Protein AF-A0A813NUU4-F1 (afdb_monomer_lite)

InterPro domains:
  IPR009652 Programmed cell death protein 10 [PTHR13250] (5-151)
  IPR053750 Programmed Cell Death 10 Homolog [G3DSA:1.20.120.1950] (1-149)

Organism: NCBI:txid392033

Secondary structure (DSSP, 8-state):
---------HHHHHHHHHTT----TTSPPTT---HHHHHHHHHHHHHHHHHHTHHHHTTSHHHHHHHHHHHHHHHHHHHHHHHHHGGG--SHHHHHHHHHHHHHHHHHHHHHHHHHHHHHHH--HHHHHHHHHHHHHHHHHHHHHHHHHH-TTSS-TTSHHHHHHHHHHHHHHHHTTTSSSSS----------------------------

Structure (mmCIF, N/CA/C/O backbone):
data_AF-A0A813NUU4-F1
#
_entry.id   AF-A0A813NUU4-F1
#
loop_
_atom_site.group_PDB
_atom_site.id
_atom_site.type_symbol
_atom_site.label_atom_id
_atom_site.label_alt_id
_atom_site.label_comp_id
_atom_site.label_asym_id
_atom_site.label_entity_id
_atom_site.label_seq_id
_atom_site.pdbx_PDB_ins_code
_atom_site.Cartn_x
_atom_site.Cartn_y
_atom_site.Cartn_z
_atom_site.occupancy
_atom_site.B_iso_or_equiv
_atom_site.auth_seq_id
_atom_site.auth_comp_id
_atom_site.auth_asym_id
_atom_site.auth_atom_id
_atom_site.pdbx_PDB_model_num
ATOM 1 N N . MET A 1 1 ? -30.656 -17.318 25.011 1.00 38.38 1 MET A N 1
ATOM 2 C CA . MET A 1 1 ? -29.701 -17.611 23.922 1.00 38.38 1 MET A CA 1
ATOM 3 C C . MET A 1 1 ? -29.205 -16.283 23.374 1.00 38.38 1 MET A C 1
ATOM 5 O O . MET A 1 1 ? -30.042 -15.539 22.878 1.00 38.38 1 MET A O 1
ATOM 9 N N . PRO A 1 2 ? -27.925 -15.915 23.539 1.00 41.88 2 PRO A N 1
ATOM 10 C CA . PRO A 1 2 ? -27.413 -14.674 22.976 1.00 41.88 2 PRO A CA 1
ATOM 11 C C . PRO A 1 2 ? -27.282 -14.834 21.459 1.00 41.88 2 PRO A C 1
ATOM 13 O O . PRO A 1 2 ? -26.688 -15.800 20.982 1.00 41.88 2 PRO A O 1
ATOM 16 N N . SE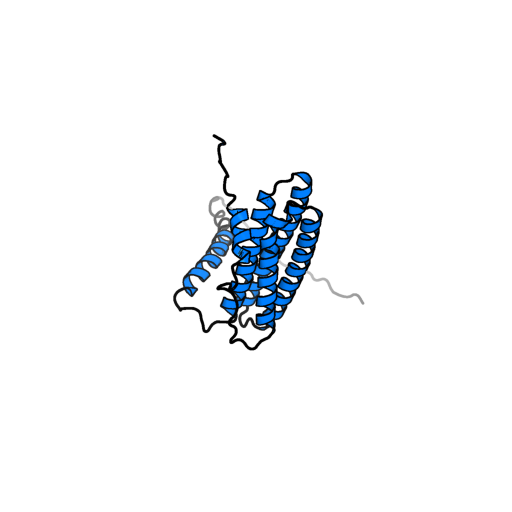R A 1 3 ? -27.864 -13.912 20.696 1.00 46.75 3 SER A N 1
ATOM 17 C CA . SER A 1 3 ? -27.741 -13.878 19.241 1.00 46.75 3 SER A CA 1
ATOM 18 C C . SER A 1 3 ? -26.313 -13.480 18.855 1.00 46.75 3 SER A C 1
ATOM 20 O O . SER A 1 3 ? -25.981 -12.294 18.830 1.00 46.75 3 SER A O 1
ATOM 22 N N . LEU A 1 4 ? -25.462 -14.457 18.536 1.00 47.19 4 LEU A N 1
ATOM 23 C CA . LEU A 1 4 ? -24.209 -14.207 17.823 1.00 47.19 4 LEU A CA 1
ATOM 24 C C . LEU A 1 4 ? -24.521 -13.898 16.354 1.00 47.19 4 LEU A C 1
ATOM 26 O O . LEU A 1 4 ? -24.273 -14.705 15.466 1.00 47.19 4 LEU A O 1
ATOM 30 N N . SER A 1 5 ? -25.037 -12.702 16.079 1.00 48.47 5 SER A N 1
ATOM 31 C CA . SER A 1 5 ? -24.753 -12.072 14.790 1.00 48.47 5 SER A CA 1
ATOM 32 C C . SER A 1 5 ? -23.419 -11.351 14.927 1.00 48.47 5 SER A C 1
ATOM 34 O O . SER A 1 5 ? -23.352 -10.125 14.927 1.00 48.47 5 SER A O 1
ATOM 36 N N . SER A 1 6 ? -22.340 -12.113 15.114 1.00 58.47 6 SER A N 1
ATOM 37 C CA . SER A 1 6 ? -20.987 -11.616 14.880 1.00 58.47 6 SER A CA 1
ATOM 38 C C . SER A 1 6 ? -20.850 -11.410 13.376 1.00 58.47 6 SER A C 1
ATOM 40 O O . SER A 1 6 ? -20.376 -12.287 12.656 1.00 58.47 6 SER A O 1
ATOM 42 N N . THR A 1 7 ? -21.373 -10.286 12.892 1.00 74.31 7 THR A N 1
ATOM 43 C CA . THR A 1 7 ? -21.248 -9.858 11.503 1.00 74.31 7 THR A CA 1
ATOM 44 C C . THR A 1 7 ? -19.762 -9.707 11.218 1.00 74.31 7 THR A C 1
ATOM 46 O O . THR A 1 7 ? -19.106 -8.808 11.738 1.00 74.31 7 THR A O 1
ATOM 49 N N . ILE A 1 8 ? -19.214 -10.646 10.455 1.00 80.00 8 ILE A N 1
ATOM 50 C CA . ILE A 1 8 ? -17.797 -10.674 10.118 1.00 80.00 8 ILE A CA 1
ATOM 51 C C . ILE A 1 8 ? -17.494 -9.471 9.222 1.00 80.00 8 ILE A C 1
ATOM 53 O O . ILE A 1 8 ? -18.035 -9.358 8.121 1.00 80.00 8 ILE A O 1
ATOM 57 N N . ASN A 1 9 ? -16.608 -8.583 9.671 1.00 88.25 9 ASN A N 1
ATOM 58 C CA . ASN A 1 9 ? -16.116 -7.507 8.825 1.00 88.25 9 ASN A CA 1
ATOM 59 C C . ASN A 1 9 ? -15.051 -8.054 7.861 1.00 88.25 9 ASN A C 1
ATOM 61 O O . ASN A 1 9 ? -13.917 -8.345 8.244 1.00 88.25 9 ASN A O 1
ATOM 65 N N . MET A 1 10 ? -15.412 -8.176 6.584 1.00 90.88 10 MET A N 1
ATOM 66 C CA . MET A 1 10 ? -14.517 -8.708 5.552 1.00 90.88 10 MET A CA 1
ATOM 67 C C . MET A 1 10 ? -13.288 -7.823 5.303 1.00 90.88 10 MET A C 1
ATOM 69 O O . MET A 1 10 ? -12.217 -8.345 4.990 1.00 90.88 10 MET A O 1
ATOM 73 N N . ASN A 1 11 ? -13.403 -6.501 5.469 1.00 94.00 11 ASN A N 1
ATOM 74 C CA . ASN A 1 11 ? -12.267 -5.589 5.310 1.00 94.00 11 ASN A CA 1
ATOM 75 C C . ASN A 1 11 ? -11.248 -5.776 6.435 1.00 94.00 11 ASN A C 1
ATOM 77 O O . ASN A 1 11 ? -10.045 -5.802 6.176 1.00 94.00 11 ASN A O 1
ATOM 81 N N . GLU A 1 12 ? -11.732 -5.952 7.663 1.00 93.50 12 GLU A N 1
ATOM 82 C CA . GLU A 1 12 ? -10.901 -6.263 8.824 1.00 93.50 12 GLU A CA 1
ATOM 83 C C . GLU A 1 12 ? -10.178 -7.605 8.646 1.00 93.50 12 GLU A C 1
ATOM 85 O O . GLU A 1 12 ? -8.964 -7.686 8.831 1.00 93.50 12 GLU A O 1
ATOM 90 N N . LEU A 1 13 ? -10.904 -8.652 8.232 1.00 92.56 13 LEU A N 1
ATOM 91 C CA . LEU A 1 13 ? -10.306 -9.962 7.972 1.00 92.56 13 LEU A CA 1
ATOM 92 C C . LEU A 1 13 ? -9.253 -9.909 6.867 1.00 92.56 13 LEU A C 1
ATOM 94 O O . LEU A 1 13 ? -8.201 -10.523 7.014 1.00 92.56 13 LEU A O 1
ATOM 98 N N . THR A 1 14 ? -9.510 -9.169 5.788 1.00 92.88 14 THR A N 1
ATOM 99 C CA . THR A 1 14 ? -8.549 -9.009 4.687 1.00 92.88 14 THR A CA 1
ATOM 100 C C . THR A 1 14 ? -7.232 -8.421 5.199 1.00 92.88 14 THR A C 1
ATOM 102 O O . THR A 1 14 ? -6.170 -8.980 4.930 1.00 92.88 14 THR A O 1
ATOM 105 N N . LEU A 1 15 ? -7.294 -7.372 6.030 1.00 92.38 15 LEU A N 1
ATOM 106 C CA . LEU A 1 15 ? -6.106 -6.803 6.675 1.00 92.38 15 LEU A CA 1
ATOM 107 C C . LEU A 1 15 ? -5.400 -7.819 7.573 1.00 92.38 15 LEU A C 1
ATOM 109 O O . LEU A 1 15 ? -4.184 -7.966 7.483 1.00 92.38 15 LEU A O 1
ATOM 113 N N . LYS A 1 16 ? -6.144 -8.542 8.418 1.00 91.94 16 LYS A N 1
ATOM 114 C CA . LYS A 1 16 ? -5.570 -9.545 9.330 1.00 91.94 16 LYS A CA 1
ATOM 115 C C . LYS A 1 16 ? -4.874 -10.678 8.580 1.00 91.94 16 LYS A C 1
ATOM 117 O O . LYS A 1 16 ? -3.821 -11.142 9.013 1.00 91.94 16 LYS A O 1
ATOM 122 N N . LEU A 1 17 ? -5.448 -11.125 7.464 1.00 91.25 17 LEU A N 1
ATOM 123 C CA . LEU A 1 17 ? -4.889 -12.203 6.652 1.00 91.25 17 LEU A CA 1
ATOM 124 C C . LEU A 1 17 ? -3.590 -11.791 5.953 1.00 91.25 17 LEU A C 1
ATOM 126 O O . LEU A 1 17 ? -2.693 -12.624 5.818 1.00 91.25 17 LEU A O 1
ATOM 130 N N . GLU A 1 18 ? -3.433 -10.512 5.599 1.00 90.06 18 GLU A N 1
ATOM 131 C CA . GLU A 1 18 ? -2.207 -9.999 4.972 1.00 90.06 18 GLU A CA 1
ATOM 132 C C . GLU A 1 18 ? -0.957 -10.251 5.833 1.00 90.06 18 GLU A C 1
ATOM 134 O O . GLU A 1 18 ? 0.130 -10.475 5.303 1.00 90.06 18 GLU A O 1
ATOM 139 N N . LYS A 1 19 ? -1.099 -10.313 7.166 1.00 83.25 19 LYS A N 1
ATOM 140 C CA . LYS A 1 19 ? -0.003 -10.645 8.097 1.00 83.25 19 LYS A CA 1
ATOM 141 C C . LYS A 1 19 ? 0.674 -11.985 7.784 1.00 83.25 19 LYS A C 1
ATOM 143 O O . LYS A 1 19 ? 1.860 -12.142 8.081 1.00 83.25 19 LYS A O 1
ATOM 148 N N . TYR A 1 20 ? -0.075 -12.935 7.224 1.00 83.31 20 TYR A N 1
ATOM 149 C CA . TYR A 1 20 ? 0.386 -14.284 6.879 1.00 83.31 20 TYR A CA 1
ATOM 150 C C . TYR A 1 20 ? 0.848 -14.398 5.421 1.00 83.31 20 TYR A C 1
ATOM 152 O O . TYR A 1 20 ? 1.363 -15.439 5.012 1.00 83.31 20 TYR A O 1
ATOM 160 N N . CYS A 1 21 ? 0.690 -13.338 4.626 1.00 79.00 21 CYS A N 1
ATOM 161 C CA . CYS A 1 21 ? 1.154 -13.299 3.249 1.00 79.00 21 CYS A CA 1
ATOM 162 C C . CYS A 1 21 ? 2.663 -13.018 3.220 1.00 79.00 21 CYS A C 1
ATOM 164 O O . CYS A 1 21 ? 3.126 -11.879 3.143 1.00 79.00 21 CYS A O 1
ATOM 166 N N . ASP A 1 22 ? 3.465 -14.079 3.312 1.00 69.12 22 ASP A N 1
ATOM 167 C CA . ASP A 1 22 ? 4.923 -13.944 3.340 1.00 69.12 22 ASP A CA 1
ATOM 168 C C . ASP A 1 22 ? 5.556 -13.675 1.972 1.00 69.12 22 ASP A C 1
ATOM 170 O O . ASP A 1 22 ? 6.703 -13.208 1.915 1.00 69.12 22 ASP A O 1
ATOM 174 N N . LYS A 1 23 ? 4.814 -13.950 0.892 1.00 69.25 23 LYS A N 1
ATOM 175 C CA . LYS A 1 23 ? 5.233 -13.799 -0.503 1.00 69.25 23 LYS A CA 1
ATOM 176 C C . LYS A 1 23 ? 4.086 -13.203 -1.323 1.00 69.25 23 LYS A C 1
ATOM 178 O O . LYS A 1 23 ? 3.053 -13.844 -1.475 1.00 69.25 23 LYS A O 1
ATOM 183 N N . SER A 1 24 ? 4.286 -12.011 -1.888 1.00 75.62 24 SER A N 1
ATOM 184 C CA . SER A 1 24 ? 3.411 -11.496 -2.949 1.00 75.62 24 SER A CA 1
ATOM 185 C C . SER A 1 24 ? 3.821 -12.135 -4.276 1.00 75.62 24 SER A C 1
ATOM 187 O O . SER A 1 24 ? 5.014 -12.218 -4.576 1.00 75.62 24 SER A O 1
ATOM 189 N N . SER A 1 25 ? 2.853 -12.553 -5.096 1.00 76.19 25 SER A N 1
ATOM 190 C CA . SER A 1 25 ? 3.107 -13.020 -6.471 1.00 76.19 25 SER A CA 1
ATOM 191 C C . SER A 1 25 ? 3.797 -11.950 -7.329 1.00 76.19 25 SER A C 1
ATOM 193 O O . SER A 1 25 ? 4.466 -12.264 -8.319 1.00 76.19 25 SER A O 1
ATOM 195 N N . TYR A 1 26 ? 3.689 -10.688 -6.912 1.00 83.19 26 TYR A N 1
ATOM 196 C CA . TYR A 1 26 ? 4.289 -9.531 -7.561 1.00 83.19 26 TYR A CA 1
ATOM 197 C C . TYR A 1 26 ? 5.686 -9.186 -7.046 1.00 83.19 26 TYR A C 1
ATOM 199 O O . TYR A 1 26 ? 6.301 -8.269 -7.583 1.00 83.19 26 TYR A O 1
ATOM 207 N N . PHE A 1 27 ? 6.213 -9.899 -6.042 1.00 86.00 27 PHE A N 1
ATOM 208 C CA . PHE A 1 27 ? 7.613 -9.722 -5.676 1.00 86.00 27 PHE A CA 1
ATOM 209 C C . PHE A 1 27 ? 8.512 -10.083 -6.852 1.00 86.00 27 PHE A C 1
ATOM 211 O O . PHE A 1 27 ? 8.296 -11.072 -7.565 1.00 86.00 27 PHE A O 1
ATOM 218 N N . ILE A 1 28 ? 9.510 -9.228 -7.027 1.00 84.12 28 ILE A N 1
ATOM 219 C CA . ILE A 1 28 ? 10.529 -9.366 -8.056 1.00 84.12 28 ILE A CA 1
ATOM 220 C C . ILE A 1 28 ? 11.438 -10.524 -7.652 1.00 84.12 28 ILE A C 1
ATOM 222 O O . ILE A 1 28 ? 11.758 -10.682 -6.467 1.00 84.12 28 ILE A O 1
ATOM 226 N N . SER A 1 29 ? 11.776 -11.361 -8.624 1.00 83.25 29 SER A N 1
ATOM 227 C CA . SER A 1 29 ? 12.571 -12.568 -8.478 1.00 83.25 29 SER A CA 1
ATOM 228 C C . SER A 1 29 ? 13.855 -12.309 -7.702 1.00 83.25 29 SER A C 1
ATOM 230 O O . SER A 1 29 ? 14.604 -11.366 -7.959 1.00 83.25 29 SER A O 1
ATOM 232 N N . SER A 1 30 ? 14.155 -13.220 -6.779 1.00 75.38 30 SER A N 1
ATOM 233 C CA . SER A 1 30 ? 15.415 -13.225 -6.034 1.00 75.38 30 SER A CA 1
ATOM 234 C C . SER A 1 30 ? 16.636 -13.523 -6.912 1.00 75.38 30 SER A C 1
ATOM 236 O O . SER A 1 30 ? 17.752 -13.409 -6.425 1.00 75.38 30 SER A O 1
ATOM 238 N N . SER A 1 31 ? 16.440 -13.911 -8.179 1.00 75.81 31 SER A N 1
ATOM 239 C CA . SER A 1 31 ? 17.524 -14.104 -9.150 1.00 75.81 31 SER A CA 1
ATOM 240 C C . SER A 1 31 ? 18.067 -12.797 -9.735 1.00 75.81 31 SER A C 1
ATOM 242 O O . SER A 1 31 ? 19.125 -12.812 -10.360 1.00 75.81 31 SER A O 1
ATOM 244 N N . ARG A 1 32 ? 17.354 -11.675 -9.568 1.00 79.69 32 ARG A N 1
ATOM 245 C CA . ARG A 1 32 ? 17.848 -10.337 -9.925 1.00 79.69 32 ARG A CA 1
ATOM 246 C C . ARG A 1 32 ? 18.986 -9.972 -8.971 1.00 79.69 32 ARG A C 1
ATOM 248 O O . ARG A 1 32 ? 18.865 -10.218 -7.778 1.00 79.69 32 ARG A O 1
ATOM 255 N N . SER A 1 33 ? 20.080 -9.418 -9.487 1.00 81.75 33 SER A N 1
ATOM 256 C CA . SER A 1 33 ? 21.246 -9.043 -8.673 1.00 81.75 33 SER A CA 1
ATOM 257 C C . SER A 1 33 ? 21.172 -7.609 -8.150 1.00 81.75 33 SER A C 1
ATOM 259 O O . SER A 1 33 ? 21.946 -7.239 -7.268 1.00 81.75 33 SER A O 1
ATOM 261 N N . GLU A 1 34 ? 20.270 -6.787 -8.690 1.00 89.38 34 GLU A N 1
ATOM 262 C CA . GLU A 1 34 ? 20.177 -5.377 -8.332 1.00 89.38 34 GLU A CA 1
ATOM 263 C C . GLU A 1 34 ? 19.497 -5.193 -6.968 1.00 89.38 34 GLU A C 1
ATOM 265 O O . GLU A 1 34 ? 18.356 -5.614 -6.734 1.00 89.38 34 GLU A O 1
ATOM 270 N N . GLN A 1 35 ? 20.210 -4.527 -6.059 1.00 91.88 35 GLN A N 1
ATOM 271 C CA . GLN A 1 35 ? 19.810 -4.344 -4.666 1.00 91.88 35 GLN A CA 1
ATOM 272 C C . GLN A 1 35 ? 18.489 -3.571 -4.537 1.00 91.88 35 GLN A C 1
ATOM 274 O O . GLN A 1 35 ? 17.691 -3.849 -3.641 1.00 91.88 35 GLN A O 1
ATOM 279 N N . GLU A 1 36 ? 18.215 -2.651 -5.456 1.00 94.00 36 GLU A N 1
ATOM 280 C CA . GLU A 1 36 ? 17.032 -1.795 -5.489 1.00 94.00 36 GLU A CA 1
ATOM 281 C C . GLU A 1 36 ? 15.731 -2.607 -5.524 1.00 94.00 36 GLU A C 1
ATOM 283 O O . GLU A 1 36 ? 14.750 -2.233 -4.877 1.00 94.00 36 GLU A O 1
ATOM 288 N N . PHE A 1 37 ? 15.712 -3.750 -6.218 1.00 93.44 37 PHE A N 1
ATOM 289 C CA . PHE A 1 37 ? 14.529 -4.614 -6.261 1.00 93.44 37 PHE A CA 1
ATOM 290 C C . PHE A 1 37 ? 14.339 -5.417 -4.978 1.00 93.44 37 PHE A C 1
ATOM 292 O O . PHE A 1 37 ? 13.209 -5.591 -4.515 1.00 93.44 37 PHE A O 1
ATOM 299 N N . HIS A 1 38 ? 15.428 -5.880 -4.365 1.00 92.56 38 HIS A N 1
ATOM 300 C CA . HIS A 1 38 ? 15.355 -6.531 -3.060 1.00 92.56 38 HIS A CA 1
ATOM 301 C C . HIS A 1 38 ? 14.878 -5.553 -1.987 1.00 92.56 38 HIS A C 1
ATOM 303 O O . HIS A 1 38 ? 13.993 -5.882 -1.193 1.00 92.56 38 HIS A O 1
ATOM 309 N N . GLU A 1 39 ? 15.402 -4.328 -1.998 1.00 95.06 39 GLU A N 1
ATOM 310 C CA . GLU A 1 39 ? 14.953 -3.269 -1.103 1.00 95.06 39 GLU A CA 1
ATOM 311 C C . GLU A 1 39 ? 13.477 -2.949 -1.312 1.00 95.06 39 GLU A C 1
ATOM 313 O O . GLU A 1 39 ? 12.732 -2.899 -0.333 1.00 95.06 39 GLU A O 1
ATOM 318 N N . LEU A 1 40 ? 13.024 -2.807 -2.560 1.00 95.81 40 LEU A N 1
ATOM 319 C CA . LEU A 1 40 ? 11.612 -2.600 -2.879 1.00 95.81 40 LEU A CA 1
ATOM 320 C C . LEU A 1 40 ? 10.722 -3.705 -2.294 1.00 95.81 40 LEU A C 1
ATOM 322 O O . LEU A 1 40 ? 9.704 -3.393 -1.666 1.00 95.81 40 LEU A O 1
ATOM 326 N N . ASN A 1 41 ? 11.099 -4.977 -2.459 1.00 94.44 41 ASN A N 1
ATOM 327 C CA . ASN A 1 41 ? 10.360 -6.107 -1.890 1.00 94.44 41 ASN A CA 1
ATOM 328 C C . ASN A 1 41 ? 10.293 -6.004 -0.356 1.00 94.44 41 ASN A C 1
ATOM 330 O O . ASN A 1 41 ? 9.217 -6.151 0.228 1.00 94.44 41 ASN A O 1
ATOM 334 N N . ILE A 1 42 ? 11.414 -5.687 0.304 1.00 94.69 42 ILE A N 1
ATOM 335 C CA . ILE A 1 42 ? 11.482 -5.514 1.765 1.00 94.69 42 ILE A CA 1
ATOM 336 C C . ILE A 1 42 ? 10.592 -4.352 2.220 1.00 94.69 42 ILE A C 1
ATOM 338 O O . ILE A 1 42 ? 9.818 -4.507 3.169 1.00 94.69 42 ILE A O 1
ATOM 342 N N . ARG A 1 43 ? 10.671 -3.187 1.562 1.00 97.06 43 ARG A N 1
ATOM 343 C CA . ARG A 1 43 ? 9.867 -2.006 1.923 1.00 97.06 43 ARG A CA 1
ATOM 344 C C . ARG A 1 43 ? 8.378 -2.273 1.743 1.00 97.06 43 ARG A C 1
ATOM 346 O O . ARG A 1 43 ? 7.609 -1.998 2.663 1.00 97.06 43 ARG A O 1
ATOM 353 N N . SER A 1 44 ? 8.002 -2.880 0.622 1.00 96.00 44 SER A N 1
ATOM 354 C CA . SER A 1 44 ? 6.611 -3.214 0.310 1.00 96.00 44 SER A CA 1
ATOM 355 C C . SER A 1 44 ? 6.048 -4.246 1.288 1.00 96.00 44 SER A C 1
ATOM 357 O O . SER A 1 44 ? 4.966 -4.041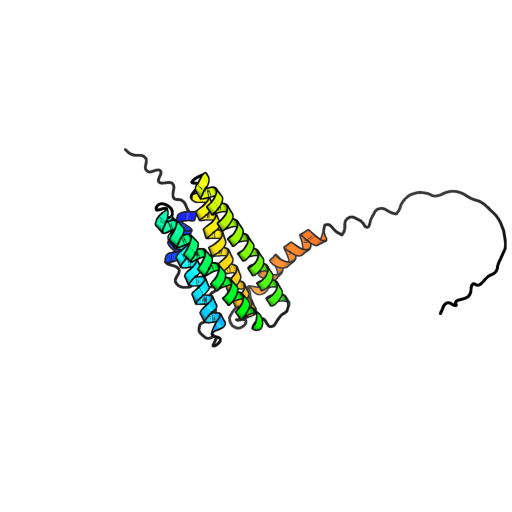 1.837 1.00 96.00 44 SER A O 1
ATOM 359 N N . LYS A 1 45 ? 6.805 -5.312 1.598 1.00 95.31 45 LYS A N 1
ATOM 360 C CA . LYS A 1 45 ? 6.423 -6.306 2.618 1.00 95.31 45 LYS A CA 1
ATOM 361 C C . LYS A 1 45 ? 6.242 -5.660 3.989 1.00 95.31 45 LYS A C 1
ATOM 363 O O . LYS A 1 45 ? 5.267 -5.939 4.682 1.00 95.31 45 LYS A O 1
ATOM 368 N N . ASN A 1 46 ? 7.164 -4.783 4.382 1.00 96.31 46 ASN A N 1
ATOM 369 C CA . ASN A 1 46 ? 7.086 -4.093 5.664 1.00 96.31 46 ASN A CA 1
ATOM 370 C C . ASN A 1 46 ? 5.853 -3.182 5.752 1.00 96.31 46 ASN A C 1
ATOM 372 O O . ASN A 1 46 ? 5.148 -3.220 6.756 1.00 96.31 46 ASN A O 1
ATOM 376 N N . LEU A 1 47 ? 5.55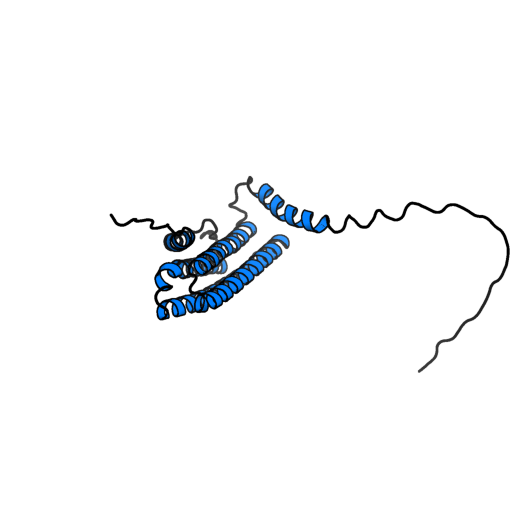5 -2.407 4.704 1.00 97.69 47 LEU A N 1
ATOM 377 C CA . LEU A 1 47 ? 4.348 -1.578 4.653 1.00 97.69 47 LEU A CA 1
ATOM 378 C C . LEU A 1 47 ? 3.080 -2.425 4.816 1.00 97.69 47 LEU A C 1
ATOM 380 O O . LEU A 1 47 ? 2.251 -2.122 5.673 1.00 97.69 47 LEU A O 1
ATOM 384 N N . LYS A 1 48 ? 2.962 -3.511 4.044 1.00 96.06 48 LYS A N 1
ATOM 385 C CA . LYS A 1 48 ? 1.827 -4.442 4.114 1.00 96.06 48 LYS A CA 1
ATOM 386 C C . LYS A 1 48 ? 1.657 -5.034 5.516 1.00 96.06 48 LYS A C 1
ATOM 388 O O . LYS A 1 48 ? 0.558 -5.035 6.067 1.00 96.06 48 LYS A O 1
ATOM 393 N N . ARG A 1 49 ? 2.764 -5.433 6.150 1.00 95.69 49 ARG A N 1
ATOM 394 C CA . ARG A 1 49 ? 2.770 -5.959 7.522 1.00 95.69 49 ARG A CA 1
ATOM 395 C C . ARG A 1 49 ? 2.322 -4.925 8.553 1.00 95.69 49 ARG A C 1
ATOM 397 O O . ARG A 1 49 ? 1.560 -5.274 9.448 1.00 95.69 49 ARG A O 1
ATOM 404 N N . ILE A 1 50 ? 2.752 -3.670 8.449 1.00 97.62 50 ILE A N 1
ATOM 405 C CA . ILE A 1 50 ? 2.306 -2.632 9.391 1.00 97.62 50 ILE A CA 1
ATOM 406 C C . ILE A 1 50 ? 0.811 -2.338 9.186 1.00 97.62 50 ILE A C 1
ATOM 408 O O . ILE A 1 50 ? 0.073 -2.269 10.163 1.00 97.62 50 ILE A O 1
ATOM 412 N N . LEU A 1 51 ? 0.336 -2.250 7.936 1.00 97.44 51 LEU A N 1
ATOM 413 C CA . LEU A 1 51 ? -1.094 -2.075 7.636 1.00 97.44 51 LEU A CA 1
ATOM 414 C C . LEU A 1 51 ? -1.950 -3.217 8.212 1.00 97.44 51 LEU A C 1
ATOM 416 O O . LEU A 1 51 ? -3.027 -2.957 8.746 1.00 97.44 51 LEU A O 1
ATOM 420 N N . SER A 1 52 ? -1.450 -4.459 8.188 1.00 96.62 52 SER A N 1
ATOM 421 C CA . SER A 1 52 ? -2.150 -5.628 8.750 1.00 96.62 52 SER A CA 1
ATOM 422 C C . SER A 1 52 ? -2.389 -5.564 10.264 1.00 96.62 52 SER A C 1
ATOM 424 O O . SER A 1 52 ? -3.254 -6.273 10.769 1.00 96.62 52 SER A O 1
ATOM 426 N N . ARG A 1 53 ? -1.653 -4.709 10.991 1.00 96.94 53 ARG A N 1
ATOM 427 C CA . ARG A 1 53 ? -1.802 -4.521 12.445 1.00 96.94 53 ARG A CA 1
ATOM 428 C C . ARG A 1 53 ? -2.944 -3.580 12.821 1.00 96.94 53 ARG A C 1
ATOM 430 O O . ARG A 1 53 ? -3.365 -3.573 13.970 1.00 96.94 53 ARG A O 1
ATOM 437 N N . ILE A 1 54 ? -3.463 -2.794 11.870 1.00 97.56 54 ILE A N 1
ATOM 438 C CA . ILE A 1 54 ? -4.507 -1.793 12.137 1.00 97.56 54 ILE A CA 1
ATOM 439 C C . ILE A 1 54 ? -5.700 -2.386 12.905 1.00 97.56 54 ILE A C 1
ATOM 441 O O . ILE A 1 54 ? -6.101 -1.771 13.888 1.00 97.56 54 ILE A O 1
ATOM 445 N N . PRO A 1 55 ? -6.272 -3.545 12.528 1.00 96.62 55 PRO A N 1
ATOM 446 C CA . PRO A 1 55 ? -7.389 -4.133 13.266 1.00 96.62 55 PRO A CA 1
ATOM 447 C C . PRO A 1 55 ? -7.123 -4.401 14.749 1.00 96.62 55 PRO A C 1
ATOM 449 O O . PRO A 1 55 ? -8.043 -4.264 15.554 1.00 96.62 55 PRO A O 1
ATOM 452 N N . ASP A 1 56 ? -5.889 -4.768 15.093 1.00 95.69 56 ASP A N 1
ATOM 453 C CA . ASP A 1 56 ? -5.496 -5.093 16.462 1.00 95.69 56 ASP A CA 1
ATOM 454 C C . ASP A 1 56 ? -5.243 -3.796 17.256 1.00 95.69 56 ASP A C 1
ATOM 456 O O . ASP A 1 56 ? -5.799 -3.607 18.339 1.00 95.69 56 ASP A O 1
ATOM 460 N N . ASP A 1 57 ? -4.517 -2.849 16.657 1.00 97.12 57 ASP A N 1
ATOM 461 C CA . ASP A 1 57 ? -4.039 -1.641 17.340 1.00 97.12 57 ASP A CA 1
ATOM 462 C C . ASP A 1 57 ? -5.106 -0.523 17.426 1.00 97.12 57 ASP A C 1
ATOM 464 O O . ASP A 1 57 ? -5.031 0.340 18.296 1.00 97.12 57 ASP A O 1
ATOM 468 N N . ILE A 1 58 ? -6.121 -0.499 16.545 1.00 96.56 58 ILE A N 1
ATOM 469 C CA . ILE A 1 58 ? -7.085 0.623 16.402 1.00 96.56 58 ILE A CA 1
ATOM 470 C C . ILE A 1 58 ? -7.938 0.909 17.652 1.00 96.56 58 ILE A C 1
ATOM 472 O O . ILE A 1 58 ? -8.494 2.006 17.781 1.00 96.56 58 ILE A O 1
ATOM 476 N N . ASN A 1 59 ? -8.059 -0.063 18.562 1.00 93.81 59 ASN A N 1
ATOM 477 C CA . ASN A 1 59 ? -8.774 0.091 19.832 1.00 93.81 59 ASN A CA 1
ATOM 478 C C . ASN A 1 59 ? -7.965 0.901 20.853 1.00 93.81 59 ASN A C 1
ATOM 480 O O . ASN A 1 59 ? -8.537 1.692 21.603 1.00 93.81 59 ASN A O 1
ATOM 484 N N . GLU A 1 60 ? -6.643 0.744 20.842 1.00 96.06 60 GLU A N 1
ATOM 485 C CA . GLU A 1 60 ? -5.737 1.355 21.803 1.00 96.06 60 GLU A CA 1
ATOM 486 C C . GLU A 1 60 ? -5.105 2.605 21.201 1.00 96.06 60 GLU A C 1
ATOM 488 O O . GLU A 1 60 ? -4.168 2.555 20.407 1.00 96.06 60 GLU A O 1
ATOM 493 N N . LYS A 1 61 ? -5.605 3.784 21.594 1.00 94.44 61 LYS A N 1
ATOM 494 C CA . LYS A 1 61 ? -5.221 5.070 20.980 1.00 94.44 61 LYS A CA 1
ATOM 495 C C . LYS A 1 61 ? -3.705 5.288 20.908 1.00 94.44 61 LYS A C 1
ATOM 497 O O . LYS A 1 61 ? -3.222 5.859 19.932 1.00 94.44 61 LYS A O 1
ATOM 502 N N . ARG A 1 62 ? -2.962 4.883 21.944 1.00 96.69 62 ARG A N 1
ATOM 503 C CA . ARG A 1 62 ? -1.500 5.037 21.995 1.00 96.69 62 ARG A CA 1
ATOM 504 C C . ARG A 1 62 ? -0.818 4.162 20.944 1.00 96.69 62 ARG A C 1
ATOM 506 O O . ARG A 1 62 ? -0.031 4.686 20.163 1.00 96.69 62 ARG A O 1
ATOM 513 N N . GLU A 1 63 ? -1.174 2.883 20.903 1.00 97.69 63 GLU A N 1
ATOM 514 C CA . GLU A 1 63 ? -0.630 1.903 19.957 1.00 97.69 63 GLU A CA 1
ATOM 515 C C . GLU A 1 63 ? -1.013 2.274 18.524 1.00 97.69 63 GLU A C 1
ATOM 517 O O . GLU A 1 63 ? -0.164 2.320 17.636 1.00 97.69 63 GLU A O 1
ATOM 522 N N . PHE A 1 64 ? -2.263 2.690 18.304 1.00 98.00 64 PHE A N 1
ATOM 523 C CA . PHE A 1 64 ? -2.713 3.116 16.985 1.00 98.00 64 PHE A CA 1
ATOM 524 C C . PHE A 1 64 ? -1.938 4.329 16.455 1.00 98.00 64 PHE A C 1
ATOM 526 O O . PHE A 1 64 ? -1.579 4.375 15.278 1.00 98.00 64 PHE A O 1
ATOM 533 N N . LEU A 1 65 ? -1.637 5.315 17.307 1.00 98.00 65 LEU A N 1
ATOM 534 C CA . LEU A 1 65 ? -0.819 6.468 16.918 1.00 98.00 65 LEU A CA 1
ATOM 535 C C . LEU A 1 65 ? 0.625 6.076 16.579 1.00 98.00 65 LEU A C 1
ATOM 537 O O . LEU A 1 65 ? 1.226 6.701 15.701 1.00 98.00 65 LEU A O 1
ATOM 541 N N . GLU A 1 66 ? 1.189 5.072 17.249 1.00 98.31 66 GLU A N 1
ATOM 542 C CA . GLU A 1 66 ? 2.500 4.506 16.908 1.00 98.31 66 GLU A CA 1
ATOM 543 C C . GLU A 1 66 ? 2.444 3.823 15.536 1.00 98.31 66 GLU A C 1
ATOM 545 O O . GLU A 1 66 ? 3.224 4.174 14.647 1.00 98.31 66 GLU A O 1
ATOM 550 N N . THR A 1 67 ? 1.433 2.989 15.300 1.00 98.31 67 THR A N 1
ATOM 551 C CA . THR A 1 67 ? 1.205 2.313 14.015 1.00 98.31 67 THR A CA 1
ATOM 552 C C . THR A 1 67 ? 1.007 3.302 12.866 1.00 98.31 67 THR A C 1
ATOM 554 O O . THR A 1 67 ? 1.596 3.131 11.800 1.00 98.31 67 THR A O 1
ATOM 557 N N . ILE A 1 68 ? 0.286 4.410 13.068 1.00 98.44 68 ILE A N 1
ATOM 558 C CA . ILE A 1 68 ? 0.148 5.475 12.055 1.00 98.44 68 ILE A CA 1
ATOM 559 C C . ILE A 1 68 ? 1.511 6.087 11.688 1.00 98.44 68 ILE A C 1
ATOM 561 O O . ILE A 1 68 ? 1.783 6.328 10.507 1.00 98.44 68 ILE A O 1
ATOM 565 N N . LYS A 1 69 ? 2.387 6.332 12.671 1.00 98.38 69 LYS A N 1
ATOM 566 C CA . LYS A 1 69 ? 3.741 6.863 12.418 1.00 98.38 69 LYS A CA 1
ATOM 567 C C . LYS A 1 69 ? 4.599 5.857 11.654 1.00 98.38 69 LYS A C 1
ATOM 569 O O . LYS A 1 69 ? 5.308 6.245 10.721 1.00 98.38 69 LYS A O 1
ATOM 574 N N . GLU A 1 70 ? 4.518 4.580 12.018 1.00 98.56 70 GLU A N 1
ATOM 575 C CA . GLU A 1 70 ? 5.197 3.495 11.307 1.00 98.56 70 GLU A CA 1
ATOM 576 C C . GLU A 1 70 ? 4.733 3.409 9.845 1.00 98.56 70 GLU A C 1
ATOM 578 O O . GLU A 1 70 ? 5.573 3.364 8.942 1.00 98.56 70 GLU A O 1
ATOM 583 N N . ILE A 1 71 ? 3.418 3.484 9.592 1.00 98.62 71 ILE A N 1
ATOM 584 C CA . ILE A 1 71 ? 2.837 3.497 8.238 1.00 98.62 71 ILE A CA 1
ATOM 585 C C . ILE A 1 71 ? 3.373 4.683 7.439 1.00 98.62 71 ILE A C 1
ATOM 587 O O . ILE A 1 71 ? 3.847 4.499 6.319 1.00 98.62 71 ILE A O 1
ATOM 591 N N . ALA A 1 72 ? 3.359 5.894 8.003 1.00 98.38 72 ALA A N 1
ATOM 592 C CA . ALA A 1 72 ? 3.865 7.083 7.317 1.00 98.38 72 ALA A CA 1
ATOM 593 C C . ALA A 1 72 ? 5.344 6.928 6.914 1.00 98.38 72 ALA A C 1
ATOM 595 O O . ALA A 1 72 ? 5.726 7.249 5.784 1.00 98.38 72 ALA A O 1
ATOM 596 N N . SER A 1 73 ? 6.171 6.378 7.811 1.00 98.56 73 SER A N 1
ATOM 597 C CA . SER A 1 73 ? 7.576 6.066 7.524 1.00 98.56 73 SER A CA 1
ATOM 598 C C . SER A 1 73 ? 7.718 5.015 6.418 1.00 98.56 73 SER A C 1
ATOM 600 O O . SER A 1 73 ? 8.525 5.183 5.501 1.00 98.56 73 SER A O 1
ATOM 602 N N . ALA A 1 74 ? 6.926 3.942 6.472 1.00 98.44 74 ALA A N 1
ATOM 603 C CA . ALA A 1 74 ? 6.965 2.854 5.500 1.00 98.44 74 ALA A CA 1
ATOM 604 C C . ALA A 1 74 ? 6.486 3.285 4.103 1.00 98.44 74 ALA A C 1
ATOM 606 O O . ALA A 1 74 ? 7.105 2.900 3.112 1.00 98.44 74 ALA A O 1
ATOM 607 N N . ILE A 1 75 ? 5.456 4.134 4.013 1.00 98.62 75 ILE A N 1
ATOM 608 C CA . ILE A 1 75 ? 4.978 4.742 2.760 1.00 98.62 75 ILE A CA 1
ATOM 609 C C . ILE A 1 75 ? 6.097 5.548 2.105 1.00 98.62 75 ILE A C 1
ATOM 611 O O . ILE A 1 75 ? 6.379 5.348 0.925 1.00 98.62 75 ILE A O 1
ATOM 615 N N . LYS A 1 76 ? 6.766 6.421 2.872 1.00 98.38 76 LYS A N 1
ATOM 616 C CA . LYS A 1 76 ? 7.883 7.225 2.358 1.00 98.38 76 LYS A CA 1
ATOM 617 C C . LYS A 1 76 ? 9.000 6.330 1.816 1.00 98.38 76 LYS A C 1
ATOM 619 O O . LYS A 1 76 ? 9.370 6.459 0.657 1.00 98.38 76 LYS A O 1
ATOM 624 N N . LYS A 1 77 ? 9.457 5.362 2.616 1.00 98.44 77 LYS A N 1
ATOM 625 C CA . LYS A 1 77 ? 10.518 4.423 2.213 1.00 98.44 77 LYS A CA 1
ATOM 626 C C . LYS A 1 77 ? 10.141 3.601 0.977 1.00 98.44 77 LYS A C 1
ATOM 628 O O . LYS A 1 77 ? 10.998 3.342 0.145 1.00 98.44 77 LYS A O 1
ATOM 633 N N . THR A 1 78 ? 8.876 3.201 0.848 1.00 98.25 78 THR A N 1
ATOM 634 C CA . THR A 1 78 ? 8.388 2.465 -0.331 1.00 98.25 78 THR A CA 1
ATOM 635 C C . THR A 1 78 ? 8.427 3.345 -1.580 1.00 98.25 78 THR A C 1
ATOM 637 O O . THR A 1 78 ? 8.918 2.903 -2.612 1.00 98.25 78 THR A O 1
ATOM 640 N N . LEU A 1 79 ? 7.984 4.604 -1.490 1.00 98.25 79 LEU A N 1
ATOM 641 C CA . LEU A 1 79 ? 8.045 5.564 -2.601 1.00 98.25 79 LEU A CA 1
ATOM 642 C C . LEU A 1 79 ? 9.479 5.894 -3.034 1.00 98.25 79 LEU A C 1
ATOM 644 O O . LEU A 1 79 ? 9.741 6.022 -4.234 1.00 98.25 79 LEU A O 1
ATOM 648 N N . ASP A 1 80 ? 10.394 6.017 -2.072 1.00 97.94 80 ASP A N 1
ATOM 649 C CA . ASP A 1 80 ? 11.816 6.232 -2.341 1.00 97.94 80 ASP A CA 1
ATOM 650 C C . ASP A 1 80 ? 12.394 5.019 -3.097 1.00 97.94 80 ASP A C 1
ATOM 652 O O . ASP A 1 80 ? 12.955 5.181 -4.181 1.00 97.94 80 ASP A O 1
ATOM 656 N N . SER A 1 81 ? 12.151 3.791 -2.615 1.00 97.44 81 SER A N 1
ATOM 657 C CA . SER A 1 81 ? 12.582 2.562 -3.303 1.00 97.44 81 SER A CA 1
ATOM 658 C C . SER A 1 81 ? 11.971 2.412 -4.700 1.00 97.44 81 SER A C 1
ATOM 660 O O . SER A 1 81 ? 12.685 2.068 -5.635 1.00 97.44 81 SER A O 1
ATOM 662 N N . VAL A 1 82 ? 10.682 2.722 -4.884 1.00 97.19 82 VAL A N 1
ATOM 663 C CA . VAL A 1 82 ? 10.043 2.736 -6.214 1.00 97.19 82 VAL A CA 1
ATOM 664 C C . VAL A 1 82 ? 10.768 3.696 -7.156 1.00 97.19 82 VAL A C 1
ATOM 666 O O . VAL A 1 82 ? 11.051 3.341 -8.299 1.00 97.19 82 VAL A O 1
ATOM 669 N N . SER A 1 83 ? 11.110 4.893 -6.680 1.00 96.62 83 SER A N 1
ATOM 670 C CA . SER A 1 83 ? 11.806 5.893 -7.495 1.00 96.62 83 SER A CA 1
ATOM 671 C C . SER A 1 83 ? 13.204 5.416 -7.906 1.00 96.62 83 SER A C 1
ATOM 673 O O . SER A 1 83 ? 13.602 5.634 -9.047 1.00 96.62 83 SER A O 1
ATOM 675 N N . ASN A 1 84 ? 13.902 4.676 -7.039 1.00 95.75 84 ASN A N 1
ATOM 676 C CA . ASN A 1 84 ? 15.200 4.072 -7.362 1.00 95.75 84 ASN A CA 1
ATOM 677 C C . ASN A 1 84 ? 15.098 2.976 -8.435 1.00 95.75 84 ASN A C 1
ATOM 679 O O . ASN A 1 84 ? 16.049 2.756 -9.179 1.00 95.75 84 ASN A O 1
ATOM 683 N N . THR A 1 85 ? 13.941 2.318 -8.580 1.00 94.81 85 THR A N 1
ATOM 684 C CA . THR A 1 85 ? 13.750 1.325 -9.652 1.00 94.81 85 THR A CA 1
ATOM 685 C C . THR A 1 85 ? 13.522 1.935 -11.037 1.00 94.81 85 THR A C 1
ATOM 687 O O . THR A 1 85 ? 13.641 1.236 -12.043 1.00 94.81 85 THR A O 1
ATOM 690 N N . TYR A 1 86 ? 13.229 3.237 -11.122 1.00 94.00 86 TYR A N 1
ATOM 691 C CA . TYR A 1 86 ? 12.863 3.912 -12.372 1.00 94.00 86 TYR A CA 1
ATOM 692 C C . TYR A 1 86 ? 13.932 3.774 -13.469 1.00 94.00 86 TYR A C 1
ATOM 694 O O . TYR A 1 86 ? 13.603 3.641 -14.648 1.00 94.00 86 TYR A O 1
ATOM 702 N N . GLN A 1 87 ? 15.212 3.742 -13.084 1.00 92.69 87 GLN A N 1
ATOM 703 C CA . GLN A 1 87 ? 16.345 3.615 -14.008 1.00 92.69 87 GLN A CA 1
ATOM 704 C C . GLN A 1 87 ? 16.382 2.289 -14.786 1.00 92.69 87 GLN A C 1
ATOM 706 O O . GLN A 1 87 ? 16.988 2.224 -15.852 1.00 92.69 87 GLN A O 1
ATOM 711 N N . TYR A 1 88 ? 15.707 1.244 -14.298 1.00 92.12 88 TYR A N 1
ATOM 712 C CA . TYR A 1 88 ? 15.699 -0.079 -14.933 1.00 92.12 88 TYR A CA 1
ATOM 713 C C . TYR A 1 88 ? 14.583 -0.260 -15.967 1.00 92.12 88 TYR A C 1
ATOM 715 O O . TYR A 1 88 ? 14.520 -1.287 -16.647 1.00 92.12 88 TYR A O 1
ATOM 723 N N . PHE A 1 89 ? 13.694 0.722 -16.117 1.00 91.81 89 PHE A N 1
ATOM 724 C CA . PHE A 1 89 ? 12.641 0.681 -17.125 1.00 91.81 89 PHE A CA 1
ATOM 725 C C . PHE A 1 89 ? 13.201 1.059 -18.497 1.00 91.81 89 PHE A C 1
ATOM 727 O O . PHE A 1 89 ? 13.557 2.214 -18.744 1.00 91.81 89 PHE A O 1
ATOM 734 N N . LYS A 1 90 ? 13.222 0.092 -19.420 1.00 89.62 90 LYS A N 1
ATOM 735 C CA . LYS A 1 90 ? 13.777 0.261 -20.774 1.00 89.62 90 LYS A CA 1
ATOM 736 C C . LYS A 1 90 ? 12.883 1.122 -21.676 1.00 89.62 90 LYS A C 1
ATOM 738 O O . LYS A 1 90 ? 13.385 1.929 -22.456 1.00 89.62 90 LYS A O 1
ATOM 743 N N . THR A 1 91 ? 11.561 1.001 -21.546 1.00 91.00 91 THR A N 1
ATOM 744 C CA . THR A 1 91 ? 10.585 1.672 -22.421 1.00 91.00 91 THR A CA 1
ATOM 745 C C . THR A 1 91 ? 10.003 2.940 -21.791 1.00 91.00 91 THR A C 1
ATOM 747 O O . THR A 1 91 ? 9.866 3.049 -20.571 1.00 91.00 91 THR A O 1
ATOM 750 N N . ALA A 1 92 ? 9.635 3.911 -22.635 1.00 92.12 92 ALA A N 1
ATOM 751 C CA . ALA A 1 92 ? 8.928 5.114 -22.190 1.00 92.12 92 ALA A CA 1
ATOM 752 C C . ALA A 1 92 ? 7.545 4.777 -21.607 1.00 92.12 92 ALA A C 1
ATOM 754 O O . ALA A 1 92 ? 7.163 5.341 -20.584 1.00 92.12 92 ALA A O 1
ATOM 755 N N . ASP A 1 93 ? 6.848 3.805 -22.201 1.00 91.88 93 ASP A N 1
ATOM 756 C CA . ASP A 1 93 ? 5.545 3.334 -21.724 1.00 91.88 93 ASP A CA 1
ATOM 757 C C . ASP A 1 93 ? 5.626 2.741 -20.315 1.00 91.88 93 ASP A C 1
ATOM 759 O O . ASP A 1 93 ? 4.795 3.062 -19.467 1.00 91.88 93 ASP A O 1
ATOM 763 N N . GLY A 1 94 ? 6.662 1.946 -20.023 1.00 91.94 94 GLY A N 1
ATOM 764 C CA . GLY A 1 94 ? 6.870 1.388 -18.688 1.00 91.94 94 GLY A CA 1
ATOM 765 C C . GLY A 1 94 ? 7.144 2.462 -17.638 1.00 91.94 94 GLY A C 1
ATOM 766 O O . GLY A 1 94 ? 6.554 2.437 -16.558 1.00 91.94 94 GLY A O 1
ATOM 767 N N . ARG A 1 95 ? 7.973 3.458 -17.976 1.00 94.50 95 ARG A N 1
ATOM 768 C CA . ARG A 1 95 ? 8.226 4.619 -17.105 1.00 94.50 95 ARG A CA 1
ATOM 769 C C . ARG A 1 95 ? 6.947 5.409 -16.828 1.00 94.50 95 ARG A C 1
ATOM 771 O O . ARG A 1 95 ? 6.673 5.755 -15.681 1.00 94.50 95 ARG A O 1
ATOM 778 N N . GLN A 1 96 ? 6.135 5.646 -17.858 1.00 96.38 96 GLN A N 1
ATOM 779 C CA . GLN A 1 96 ? 4.852 6.332 -17.712 1.00 96.38 96 GLN A CA 1
ATOM 780 C C . GLN A 1 96 ? 3.852 5.519 -16.878 1.00 96.38 96 GLN A C 1
ATOM 782 O O . GLN A 1 96 ? 3.127 6.094 -16.065 1.00 96.38 96 GLN A O 1
ATOM 787 N N . ALA A 1 97 ? 3.813 4.197 -17.058 1.00 95.56 97 ALA A N 1
ATOM 788 C CA . ALA A 1 97 ? 2.977 3.303 -16.264 1.00 95.56 97 ALA A CA 1
ATOM 789 C C . ALA A 1 97 ? 3.364 3.355 -14.780 1.00 95.56 97 ALA A C 1
ATOM 791 O O . ALA A 1 97 ? 2.488 3.540 -13.936 1.00 95.56 97 ALA A O 1
ATOM 792 N N . LEU A 1 98 ? 4.662 3.297 -14.463 1.00 96.88 98 LEU A N 1
ATOM 793 C CA . LEU A 1 98 ? 5.140 3.404 -13.085 1.00 96.88 98 LEU A CA 1
ATOM 794 C C . LEU A 1 98 ? 4.755 4.743 -12.441 1.00 96.88 98 LEU A C 1
ATOM 796 O O . LEU A 1 98 ? 4.276 4.773 -11.309 1.00 96.88 98 LEU A O 1
ATOM 800 N N . GLU A 1 99 ? 4.922 5.851 -13.162 1.00 97.50 99 GLU A N 1
ATOM 801 C CA . GLU A 1 99 ? 4.547 7.177 -12.660 1.00 97.50 99 GLU A CA 1
ATOM 802 C C . GLU A 1 99 ? 3.036 7.309 -12.420 1.00 97.50 99 GLU A C 1
ATOM 804 O O . GLU A 1 99 ? 2.613 7.971 -11.468 1.00 97.50 99 GLU A O 1
ATOM 809 N N . ASN A 1 100 ? 2.204 6.656 -13.234 1.00 97.19 100 ASN A N 1
ATOM 810 C CA . ASN A 1 100 ? 0.759 6.612 -13.010 1.00 97.19 100 ASN A CA 1
ATOM 811 C C . ASN A 1 100 ? 0.413 5.828 -11.735 1.00 97.19 100 ASN A C 1
ATOM 813 O O . ASN A 1 100 ? -0.324 6.341 -10.892 1.00 97.19 100 ASN A O 1
ATOM 817 N N . GLU A 1 101 ? 1.002 4.646 -11.539 1.00 97.62 101 GLU A N 1
ATOM 818 C CA . GLU A 1 101 ? 0.777 3.850 -10.323 1.00 97.62 101 GLU A CA 1
ATOM 819 C C . GLU A 1 101 ? 1.296 4.546 -9.062 1.00 97.62 101 GLU A C 1
ATOM 821 O O . GLU A 1 101 ? 0.668 4.495 -8.001 1.00 97.62 101 GLU A O 1
ATOM 826 N N . LYS A 1 102 ? 2.411 5.272 -9.173 1.00 98.06 102 LYS A N 1
ATOM 827 C CA . LYS A 1 102 ? 2.949 6.109 -8.096 1.00 98.06 102 LYS A CA 1
ATOM 828 C C . LYS A 1 102 ? 1.989 7.240 -7.727 1.00 98.06 102 LYS A C 1
ATOM 830 O O . LYS A 1 102 ? 1.786 7.504 -6.539 1.00 98.06 102 LYS A O 1
ATOM 835 N N . LYS A 1 103 ? 1.362 7.896 -8.709 1.00 98.31 103 LYS A N 1
ATOM 836 C CA . LYS A 1 103 ? 0.345 8.936 -8.462 1.00 98.31 103 LYS A CA 1
ATOM 837 C C . LYS A 1 103 ? -0.882 8.371 -7.752 1.00 98.31 103 LYS A C 1
ATOM 839 O O . LYS A 1 103 ? -1.325 8.972 -6.771 1.00 98.31 103 LYS A O 1
ATOM 844 N N . GLU A 1 104 ? -1.392 7.222 -8.191 1.00 98.06 104 GLU A N 1
ATOM 845 C CA . GLU A 1 104 ? -2.520 6.566 -7.521 1.00 98.06 104 GLU A CA 1
ATOM 846 C C . GLU A 1 104 ? -2.142 6.125 -6.098 1.00 98.06 104 GLU A C 1
ATOM 848 O O . GLU A 1 104 ? -2.886 6.398 -5.157 1.00 98.06 104 GLU A O 1
ATOM 853 N N . PHE A 1 105 ? -0.938 5.590 -5.876 1.00 98.56 105 PHE A N 1
ATOM 854 C CA . PHE A 1 105 ? -0.433 5.286 -4.529 1.00 98.56 105 PHE A CA 1
ATOM 855 C C . PHE A 1 105 ? -0.408 6.505 -3.605 1.00 98.56 105 PHE A C 1
ATOM 857 O O . PHE A 1 105 ? -0.906 6.453 -2.477 1.00 98.56 105 PHE A O 1
ATOM 864 N N . ILE A 1 106 ? 0.099 7.640 -4.087 1.00 98.56 106 ILE A N 1
ATOM 865 C CA . ILE A 1 106 ? 0.103 8.896 -3.325 1.00 98.56 106 ILE A CA 1
ATOM 866 C C . ILE A 1 106 ? -1.329 9.356 -3.020 1.00 98.56 106 ILE A C 1
ATOM 868 O O . ILE A 1 106 ? -1.608 9.823 -1.914 1.00 98.56 106 ILE A O 1
ATOM 872 N N . LYS A 1 107 ? -2.251 9.225 -3.977 1.00 98.44 107 LYS A N 1
ATOM 873 C CA . LYS A 1 107 ? -3.668 9.563 -3.797 1.00 98.44 107 LYS A CA 1
ATOM 874 C C . LYS A 1 107 ? -4.324 8.691 -2.725 1.00 98.44 107 LYS A C 1
ATOM 876 O O . LYS A 1 107 ? -4.959 9.243 -1.828 1.00 98.44 107 LYS A O 1
ATOM 881 N N . TYR A 1 108 ? -4.129 7.374 -2.751 1.00 98.50 108 TYR A N 1
ATOM 882 C CA . TYR A 1 108 ? -4.669 6.474 -1.726 1.00 98.50 108 TYR A CA 1
ATOM 883 C C . TYR A 1 108 ? -4.026 6.692 -0.350 1.00 98.50 108 TYR A C 1
ATOM 885 O O . TYR A 1 108 ? -4.728 6.652 0.658 1.00 98.50 108 TYR A O 1
ATOM 893 N N . SER A 1 109 ? -2.740 7.047 -0.289 1.00 98.56 109 SER A N 1
ATOM 894 C CA . SER A 1 109 ? -2.063 7.452 0.956 1.00 98.56 109 SER A CA 1
ATOM 895 C C . SER A 1 109 ? -2.657 8.730 1.564 1.00 98.56 109 SER A C 1
ATOM 897 O O . SER A 1 109 ? -2.932 8.801 2.770 1.00 98.56 109 SER A O 1
ATOM 899 N N . LYS A 1 110 ? -2.948 9.733 0.725 1.00 98.50 110 LYS A N 1
ATOM 900 C CA . LYS A 1 110 ? -3.665 10.946 1.150 1.00 98.50 110 LYS A CA 1
ATOM 901 C C . LYS A 1 110 ? -5.086 10.626 1.608 1.00 98.50 110 LYS A C 1
ATOM 903 O O . LYS A 1 110 ? -5.515 11.153 2.634 1.00 98.50 110 LYS A O 1
ATOM 908 N N . ASN A 1 111 ? -5.796 9.761 0.882 1.00 98.25 111 ASN A N 1
ATOM 909 C CA . ASN A 1 111 ? -7.134 9.317 1.262 1.00 98.25 111 ASN A CA 1
ATOM 910 C C . ASN A 1 111 ? -7.122 8.641 2.637 1.00 98.25 111 ASN A C 1
ATOM 912 O O . ASN A 1 111 ? -7.858 9.069 3.515 1.00 98.25 111 ASN A O 1
ATOM 916 N N . PHE A 1 112 ? -6.214 7.689 2.865 1.00 98.62 112 PHE A N 1
ATOM 917 C CA . PHE A 1 112 ? -6.027 7.043 4.165 1.00 98.62 112 PHE A CA 1
ATOM 918 C C . PHE A 1 112 ? -5.783 8.060 5.286 1.00 98.62 112 PHE A C 1
ATOM 920 O O . PHE A 1 112 ? -6.452 8.026 6.315 1.00 98.62 112 PHE A O 1
ATOM 927 N N . SER A 1 113 ? -4.906 9.040 5.058 1.00 98.38 113 SER A N 1
ATOM 928 C CA . SER A 1 113 ? -4.649 10.111 6.029 1.00 98.38 113 SER A CA 1
ATOM 929 C C . SER A 1 113 ? -5.899 10.950 6.338 1.00 98.38 113 SER A C 1
ATOM 931 O O . SER A 1 113 ? -6.123 11.333 7.486 1.00 98.38 113 SER A O 1
ATOM 933 N N . ASN A 1 114 ? -6.729 11.245 5.335 1.00 98.31 114 ASN A N 1
ATOM 934 C CA . ASN A 1 114 ? -7.992 11.962 5.527 1.00 98.31 114 ASN A CA 1
ATOM 935 C C . ASN A 1 114 ? -9.030 11.107 6.263 1.00 98.31 114 ASN A C 1
ATOM 937 O O . ASN A 1 114 ? -9.720 11.618 7.144 1.00 98.31 114 ASN A O 1
ATOM 941 N N . THR A 1 115 ? -9.094 9.811 5.964 1.00 98.38 115 THR A N 1
ATOM 942 C CA . THR A 1 115 ? -9.938 8.851 6.678 1.00 98.38 115 THR A CA 1
ATOM 943 C C . THR A 1 115 ? -9.543 8.748 8.146 1.00 98.38 115 THR A C 1
ATOM 945 O O . THR A 1 115 ? -10.419 8.778 9.000 1.00 98.38 115 THR A O 1
ATOM 948 N N . LEU A 1 116 ? -8.247 8.735 8.476 1.00 98.12 116 LEU A N 1
ATOM 949 C CA . LEU A 1 116 ? -7.785 8.777 9.869 1.00 98.12 116 LEU A CA 1
ATOM 950 C C . LEU A 1 116 ? -8.256 10.047 10.590 1.00 98.12 116 LEU A C 1
ATOM 952 O O . LEU A 1 116 ? -8.717 9.979 11.728 1.00 98.12 116 LEU A O 1
ATOM 956 N N . LYS A 1 117 ? -8.196 11.211 9.928 1.00 97.19 117 LYS A N 1
ATOM 957 C CA . LYS A 1 117 ? -8.722 12.465 10.499 1.00 97.19 117 LYS A CA 1
ATOM 958 C C . LYS A 1 117 ? -10.222 12.378 10.775 1.00 97.19 117 LYS A C 1
ATOM 960 O O . LYS A 1 117 ? -10.667 12.873 11.805 1.00 97.19 117 LYS A O 1
ATOM 965 N N . ALA A 1 118 ? -10.992 11.773 9.870 1.00 97.62 118 ALA A N 1
ATOM 966 C CA . ALA A 1 118 ? -12.420 11.549 10.074 1.00 97.62 118 ALA A CA 1
ATOM 967 C C . ALA A 1 118 ? -12.678 10.541 11.203 1.00 97.62 118 ALA A C 1
ATOM 969 O O . ALA A 1 118 ? -13.504 10.803 12.071 1.00 97.62 118 ALA A O 1
ATOM 970 N N . TYR A 1 119 ? -11.905 9.456 11.266 1.00 97.69 119 TYR A N 1
ATOM 971 C CA . TYR A 1 119 ? -11.991 8.441 12.314 1.00 97.69 119 TYR A CA 1
ATOM 972 C C . TYR A 1 119 ? -11.833 9.029 13.717 1.00 97.69 119 TYR A C 1
ATOM 974 O O . TYR A 1 119 ? -12.634 8.726 14.594 1.00 97.69 119 TYR A O 1
ATOM 982 N N . PHE A 1 120 ? -10.872 9.931 13.936 1.00 96.00 120 PHE A N 1
ATOM 983 C CA . PHE A 1 120 ? -10.705 10.567 15.249 1.00 96.00 120 PHE A CA 1
ATOM 984 C C . PHE A 1 120 ? -11.880 11.468 15.672 1.00 96.00 120 PHE A C 1
ATOM 986 O O . PHE A 1 120 ? -11.924 11.880 16.830 1.00 96.00 120 PHE A O 1
ATOM 993 N N . ARG A 1 121 ? -12.819 11.772 14.767 1.00 95.94 121 ARG A N 1
ATOM 994 C CA . ARG A 1 121 ? -14.069 12.491 15.066 1.00 95.94 121 ARG A CA 1
ATOM 995 C C . ARG A 1 121 ? -15.253 11.535 15.191 1.00 95.94 121 ARG A C 1
ATOM 997 O O . ARG A 1 121 ? -15.991 11.601 16.165 1.00 95.94 121 ARG A O 1
ATOM 1004 N N . ASP A 1 122 ? -15.396 10.637 14.221 1.00 94.25 122 ASP A N 1
ATOM 1005 C CA . ASP A 1 122 ? -16.627 9.872 13.998 1.00 94.25 122 ASP A CA 1
ATOM 1006 C C . ASP A 1 122 ? -16.523 8.417 14.494 1.00 94.25 122 ASP A C 1
ATOM 1008 O O . ASP A 1 122 ? -17.514 7.694 14.516 1.00 94.25 122 ASP A O 1
ATOM 1012 N N . SER A 1 123 ? -15.322 7.967 14.880 1.00 93.25 123 SER A N 1
ATOM 1013 C CA . SER A 1 123 ? -15.002 6.616 15.378 1.00 93.25 123 SER A CA 1
ATOM 1014 C C . SER A 1 123 ? -15.395 5.457 14.443 1.00 93.25 123 SER A C 1
ATOM 1016 O O . SER A 1 123 ? -15.502 4.307 14.871 1.00 93.25 123 SER A O 1
ATOM 1018 N N . LYS A 1 124 ? -15.564 5.732 13.142 1.00 93.75 124 LYS A N 1
ATOM 1019 C CA . LYS A 1 124 ? -15.901 4.736 12.111 1.00 93.75 124 LYS A CA 1
ATOM 1020 C C . LYS A 1 124 ? -14.680 3.915 11.692 1.00 93.75 124 LYS A C 1
ATOM 1022 O O . LYS A 1 124 ? -13.875 4.351 10.872 1.00 93.75 124 LYS A O 1
ATOM 1027 N N . ARG A 1 125 ? -14.533 2.721 12.268 1.00 95.25 125 ARG A N 1
ATOM 1028 C CA . ARG A 1 125 ? -13.392 1.817 12.015 1.00 95.25 125 ARG A CA 1
ATOM 1029 C C . ARG A 1 125 ? -13.400 1.224 10.612 1.00 95.25 125 ARG A C 1
ATOM 1031 O O . ARG A 1 125 ? -12.348 1.135 9.987 1.00 95.25 125 ARG A O 1
ATOM 1038 N N . ASP A 1 126 ? -14.582 0.889 10.105 1.00 95.75 126 ASP A N 1
ATOM 1039 C CA . ASP A 1 126 ? -14.755 0.265 8.791 1.00 95.75 126 ASP A CA 1
ATOM 1040 C C . ASP A 1 126 ? -14.139 1.106 7.670 1.00 95.75 126 ASP A C 1
ATOM 1042 O O . ASP A 1 126 ? -13.451 0.571 6.801 1.00 95.75 126 ASP A O 1
ATOM 1046 N N . ASP A 1 127 ? -14.296 2.430 7.743 1.00 97.19 127 ASP A N 1
ATOM 1047 C CA . ASP A 1 127 ? -13.708 3.360 6.780 1.00 97.19 127 ASP A CA 1
ATOM 1048 C C . ASP A 1 127 ? -12.173 3.269 6.784 1.00 97.19 127 ASP A C 1
ATOM 1050 O O . ASP A 1 127 ? -11.541 3.264 5.723 1.00 97.19 127 ASP A O 1
ATOM 1054 N N . VAL A 1 128 ? -11.561 3.147 7.970 1.00 98.19 128 VAL A N 1
ATOM 1055 C CA . VAL A 1 128 ? -10.107 2.972 8.125 1.00 98.19 128 VAL A CA 1
ATOM 1056 C C . VAL A 1 128 ? -9.665 1.645 7.517 1.00 98.19 128 VAL A C 1
ATOM 1058 O O . VAL A 1 128 ? -8.657 1.613 6.809 1.00 98.19 128 VAL A O 1
ATOM 1061 N N . TYR A 1 129 ? -10.423 0.567 7.740 1.00 98.06 129 TYR A N 1
ATOM 1062 C CA . TYR A 1 129 ? -10.099 -0.744 7.180 1.00 98.06 129 TYR A CA 1
ATOM 1063 C C . TYR A 1 129 ? -10.153 -0.740 5.650 1.00 98.06 129 TYR A C 1
ATOM 1065 O O . TYR A 1 129 ? -9.219 -1.205 4.997 1.00 98.06 129 TYR A O 1
ATOM 1073 N N . ILE A 1 130 ? -11.200 -0.152 5.067 1.00 97.62 130 ILE A N 1
ATOM 1074 C CA . ILE A 1 130 ? -11.343 -0.003 3.611 1.00 97.62 130 ILE A CA 1
ATOM 1075 C C . ILE A 1 130 ? -10.180 0.817 3.041 1.00 97.62 130 ILE A C 1
ATOM 1077 O O . ILE A 1 130 ? -9.549 0.420 2.060 1.00 97.62 130 ILE A O 1
ATOM 1081 N N . ALA A 1 131 ? -9.853 1.951 3.665 1.00 98.25 131 ALA A N 1
ATOM 1082 C CA . ALA A 1 131 ? -8.769 2.808 3.202 1.00 98.25 131 ALA A CA 1
ATOM 1083 C C . ALA A 1 131 ? -7.391 2.124 3.289 1.00 98.25 131 ALA A C 1
ATOM 1085 O O . ALA A 1 131 ? -6.565 2.302 2.392 1.00 98.25 131 ALA A O 1
ATOM 1086 N N . ALA A 1 132 ? -7.149 1.321 4.327 1.00 98.31 132 ALA A N 1
ATOM 1087 C CA . ALA A 1 132 ? -5.930 0.528 4.461 1.00 98.31 132 ALA A CA 1
ATOM 1088 C C . ALA A 1 132 ? -5.852 -0.609 3.426 1.00 98.31 132 ALA A C 1
ATOM 1090 O O . ALA A 1 132 ? -4.794 -0.809 2.829 1.00 98.31 132 ALA A O 1
ATOM 1091 N N . ASN A 1 133 ? -6.962 -1.298 3.139 1.00 97.44 133 ASN A N 1
ATOM 1092 C CA . ASN A 1 133 ? -7.014 -2.311 2.076 1.00 97.44 133 ASN A CA 1
ATOM 1093 C C . ASN A 1 133 ? -6.703 -1.712 0.701 1.00 97.44 133 ASN A C 1
ATOM 1095 O O . ASN A 1 133 ? -5.951 -2.303 -0.071 1.00 97.44 133 ASN A O 1
ATOM 1099 N N . HIS A 1 134 ? -7.196 -0.507 0.404 1.00 97.88 134 HIS A N 1
ATOM 1100 C CA . HIS A 1 134 ? -6.816 0.180 -0.831 1.00 97.88 134 HIS A CA 1
ATOM 1101 C C . HIS A 1 134 ? -5.304 0.450 -0.915 1.00 97.88 134 HIS A C 1
ATOM 1103 O O . HIS A 1 134 ? -4.725 0.329 -1.993 1.00 97.88 134 HIS A O 1
ATOM 1109 N N . LEU A 1 135 ? -4.638 0.762 0.203 1.00 97.50 135 LEU A N 1
ATOM 1110 C CA . LEU A 1 135 ? -3.179 0.916 0.235 1.00 97.50 135 LEU A CA 1
ATOM 1111 C C . LEU A 1 135 ? -2.429 -0.405 0.020 1.00 97.50 135 LEU A C 1
ATOM 1113 O O . LEU A 1 135 ? -1.400 -0.401 -0.660 1.00 97.50 135 LEU A O 1
ATOM 1117 N N . LEU A 1 136 ? -2.932 -1.524 0.552 1.00 95.75 136 LEU A N 1
ATOM 1118 C CA . LEU A 1 136 ? -2.386 -2.854 0.257 1.00 95.75 136 LEU A CA 1
ATOM 1119 C C . LEU A 1 136 ? -2.443 -3.142 -1.245 1.00 95.75 136 LEU A C 1
ATOM 1121 O O . LEU A 1 136 ? -1.409 -3.404 -1.861 1.00 95.75 136 LEU A O 1
ATOM 1125 N N . VAL A 1 137 ? -3.630 -3.000 -1.836 1.00 95.19 137 VAL A N 1
ATOM 1126 C CA . VAL A 1 137 ? -3.867 -3.243 -3.266 1.00 95.19 137 VAL A CA 1
ATOM 1127 C C . VAL A 1 137 ? -2.992 -2.338 -4.133 1.00 95.19 137 VAL A C 1
ATOM 1129 O O . VAL A 1 137 ? -2.371 -2.797 -5.088 1.00 95.19 137 VAL A O 1
ATOM 1132 N N . GLN A 1 138 ? -2.866 -1.060 -3.779 1.00 97.19 138 GLN A N 1
ATOM 1133 C CA . GLN A 1 138 ? -2.045 -0.130 -4.550 1.00 97.19 138 GLN A CA 1
ATOM 1134 C C . GLN A 1 138 ? -0.539 -0.410 -4.410 1.00 97.19 138 GLN A C 1
ATOM 1136 O O . GLN A 1 138 ? 0.225 -0.151 -5.339 1.00 97.19 138 GLN A O 1
ATOM 1141 N N . THR A 1 139 ? -0.104 -0.985 -3.283 1.00 96.88 139 THR A N 1
ATOM 1142 C CA . THR A 1 139 ? 1.267 -1.504 -3.132 1.00 96.88 139 THR A CA 1
ATOM 1143 C C . THR A 1 139 ? 1.511 -2.667 -4.099 1.00 96.88 139 THR A C 1
ATOM 1145 O O . THR A 1 139 ? 2.568 -2.735 -4.725 1.00 96.88 139 THR A O 1
ATOM 1148 N N . ASP A 1 140 ? 0.531 -3.556 -4.278 1.00 94.88 140 ASP A N 1
ATOM 1149 C CA . ASP A 1 140 ? 0.629 -4.652 -5.247 1.00 94.88 140 ASP A CA 1
ATOM 1150 C C . ASP A 1 140 ? 0.636 -4.158 -6.697 1.00 94.88 140 ASP A C 1
ATOM 1152 O O . ASP A 1 140 ? 1.394 -4.692 -7.504 1.00 94.88 140 ASP A O 1
ATOM 1156 N N . TYR A 1 141 ? -0.121 -3.112 -7.041 1.00 95.62 141 TYR A N 1
ATOM 1157 C CA . TYR A 1 141 ? -0.063 -2.532 -8.390 1.00 95.62 141 TYR A CA 1
ATOM 1158 C C . TYR A 1 141 ? 1.301 -1.918 -8.727 1.00 95.62 141 TYR A C 1
ATOM 1160 O O . TYR A 1 141 ? 1.782 -2.088 -9.853 1.00 95.62 141 TYR A O 1
ATOM 1168 N N . LEU A 1 142 ? 1.967 -1.282 -7.755 1.00 96.25 142 LEU A N 1
ATOM 1169 C CA . LEU A 1 142 ? 3.350 -0.819 -7.915 1.00 96.25 142 LEU A CA 1
ATOM 1170 C C . LEU A 1 142 ? 4.294 -1.987 -8.215 1.00 96.25 142 LEU A C 1
ATOM 1172 O O . LEU A 1 142 ? 4.989 -1.974 -9.232 1.00 96.25 142 LEU A O 1
ATOM 1176 N N . LEU A 1 143 ? 4.280 -3.017 -7.364 1.00 94.75 143 LEU A N 1
ATOM 1177 C CA . LEU A 1 143 ? 5.118 -4.208 -7.523 1.00 94.75 143 LEU A CA 1
ATOM 1178 C C . LEU A 1 143 ? 4.862 -4.908 -8.860 1.00 94.75 143 LEU A C 1
ATOM 1180 O O . LEU A 1 143 ? 5.800 -5.223 -9.589 1.00 94.75 143 LEU A O 1
ATOM 1184 N N . ARG A 1 144 ? 3.588 -5.090 -9.217 1.00 93.38 144 ARG A N 1
ATOM 1185 C CA . ARG A 1 144 ? 3.163 -5.724 -10.466 1.00 93.38 144 ARG A CA 1
ATOM 1186 C C . ARG A 1 144 ? 3.675 -4.973 -11.686 1.00 93.38 144 ARG A C 1
ATOM 1188 O O . ARG A 1 144 ? 4.130 -5.605 -12.632 1.00 93.38 144 ARG A O 1
ATOM 1195 N N . THR A 1 145 ? 3.597 -3.646 -11.673 1.00 94.25 145 THR A N 1
ATOM 1196 C CA . THR A 1 145 ? 4.060 -2.812 -12.789 1.00 94.25 145 THR A CA 1
ATOM 1197 C C . THR A 1 145 ? 5.568 -2.915 -12.951 1.00 94.25 145 THR A C 1
ATOM 1199 O O . THR A 1 145 ? 6.050 -3.125 -14.061 1.00 94.25 145 THR A O 1
ATOM 1202 N N . ILE A 1 146 ? 6.320 -2.840 -11.853 1.00 94.06 146 ILE A N 1
ATOM 1203 C CA . ILE A 1 146 ? 7.780 -2.972 -11.903 1.00 94.06 146 ILE A CA 1
ATOM 1204 C C . ILE A 1 146 ? 8.161 -4.372 -12.388 1.00 94.06 146 ILE A C 1
ATOM 1206 O O . ILE A 1 146 ? 8.970 -4.499 -13.301 1.00 94.06 146 ILE A O 1
ATOM 1210 N N . LYS A 1 147 ? 7.510 -5.419 -11.879 1.00 91.50 147 LYS A N 1
ATOM 1211 C CA . LYS A 1 147 ? 7.708 -6.792 -12.351 1.00 91.50 147 LYS A CA 1
ATOM 1212 C C . LYS A 1 147 ? 7.435 -6.946 -13.849 1.00 91.50 147 LYS A C 1
ATOM 1214 O O . LYS A 1 147 ? 8.277 -7.472 -14.567 1.00 91.50 147 LYS A O 1
ATOM 1219 N N . LEU A 1 148 ? 6.306 -6.431 -14.336 1.00 90.31 148 LEU A N 1
ATOM 1220 C CA . LEU A 1 148 ? 5.907 -6.515 -15.745 1.00 90.31 148 LEU A CA 1
ATOM 1221 C C . LEU A 1 148 ? 6.949 -5.909 -16.695 1.00 90.31 148 LEU A C 1
ATOM 1223 O O . LEU A 1 148 ? 7.253 -6.495 -17.730 1.00 90.31 148 LEU A O 1
ATOM 1227 N N . TYR A 1 149 ? 7.491 -4.742 -16.353 1.00 9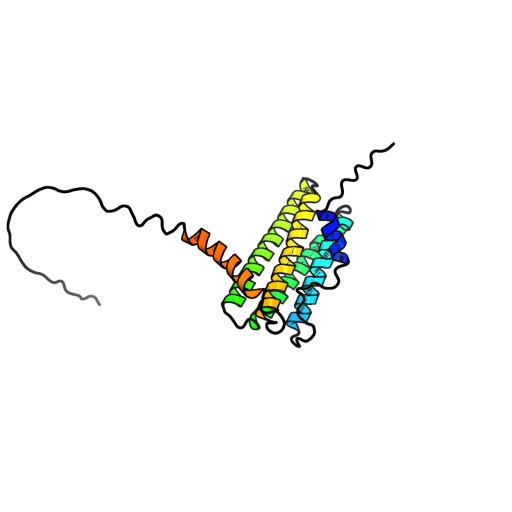0.00 149 TYR A N 1
ATOM 1228 C CA . TYR A 1 149 ? 8.411 -4.020 -17.235 1.00 90.00 149 TYR A CA 1
ATOM 1229 C C . TYR A 1 149 ? 9.893 -4.348 -16.997 1.00 90.00 149 TYR A C 1
ATOM 1231 O O . TYR A 1 149 ? 10.711 -4.071 -17.878 1.00 90.00 149 TYR A O 1
ATOM 1239 N N . CYS A 1 150 ? 10.251 -4.935 -15.850 1.00 88.94 150 CYS A N 1
ATOM 1240 C CA . CYS A 1 150 ? 11.641 -5.231 -15.487 1.00 88.94 150 CYS A CA 1
ATOM 1241 C C . CYS A 1 150 ? 11.993 -6.732 -15.451 1.00 88.94 150 CYS A C 1
ATOM 1243 O O . CYS A 1 150 ? 13.178 -7.044 -15.507 1.00 88.94 150 CYS A O 1
ATOM 1245 N N . GLU A 1 151 ? 11.023 -7.656 -15.395 1.00 81.00 151 GLU A N 1
ATOM 1246 C CA . GLU A 1 151 ? 11.243 -9.121 -15.350 1.00 81.00 151 GLU A CA 1
ATOM 1247 C C . GLU A 1 151 ? 10.675 -9.858 -16.573 1.00 81.00 151 GLU A C 1
ATOM 1249 O O . GLU A 1 151 ? 10.052 -10.916 -16.455 1.00 81.00 151 GLU A O 1
ATOM 1254 N N . THR A 1 152 ? 10.879 -9.288 -17.760 1.00 64.44 152 THR A N 1
ATOM 1255 C CA . THR A 1 152 ? 10.265 -9.711 -19.032 1.00 64.44 152 THR A CA 1
ATOM 1256 C C . THR A 1 152 ? 10.499 -11.179 -19.423 1.00 64.44 152 THR A C 1
ATOM 1258 O O . THR A 1 152 ? 9.790 -11.673 -20.289 1.00 64.44 152 THR A O 1
ATOM 1261 N N . ASP A 1 153 ? 11.398 -11.900 -18.749 1.00 55.22 153 ASP A N 1
ATOM 1262 C CA . ASP A 1 153 ? 11.713 -13.309 -19.018 1.00 55.22 153 ASP A CA 1
ATOM 1263 C C . ASP A 1 153 ? 10.787 -14.328 -18.307 1.00 55.22 153 ASP A C 1
ATOM 1265 O O . ASP A 1 153 ? 11.025 -15.530 -18.399 1.00 55.22 153 ASP A O 1
ATOM 1269 N N . THR A 1 154 ? 9.745 -13.901 -17.573 1.00 50.00 154 THR A N 1
ATOM 1270 C CA . THR A 1 154 ? 8.917 -14.820 -16.744 1.00 50.00 154 THR A CA 1
ATOM 1271 C C . THR A 1 154 ? 7.400 -14.742 -16.938 1.00 50.00 154 THR A C 1
ATOM 1273 O O . THR A 1 154 ? 6.658 -15.385 -16.193 1.00 50.00 154 THR A O 1
ATOM 1276 N N . LEU A 1 155 ? 6.901 -13.980 -17.912 1.00 50.84 155 LEU A N 1
ATOM 1277 C CA . LEU A 1 155 ? 5.459 -13.860 -18.140 1.00 50.84 155 LEU A CA 1
ATOM 1278 C C . LEU A 1 155 ? 5.039 -14.677 -19.360 1.00 50.84 155 LEU A C 1
ATOM 1280 O O . LEU A 1 155 ? 5.336 -14.295 -20.484 1.00 50.84 155 LEU A O 1
ATOM 1284 N N . ASP A 1 156 ? 4.331 -15.778 -19.097 1.00 44.97 156 ASP A N 1
ATOM 1285 C CA . ASP A 1 156 ? 3.583 -16.580 -20.071 1.00 44.97 156 ASP A CA 1
ATOM 1286 C C . ASP A 1 156 ? 2.947 -15.685 -21.155 1.00 44.97 156 ASP A C 1
ATOM 1288 O O . ASP A 1 156 ? 2.162 -14.778 -20.844 1.00 44.97 156 ASP A O 1
ATOM 1292 N N . ASP A 1 157 ? 3.254 -15.982 -22.422 1.00 45.50 157 ASP A N 1
ATOM 1293 C CA . ASP A 1 157 ? 2.900 -15.249 -23.655 1.00 45.50 157 ASP A CA 1
ATOM 1294 C C . ASP A 1 157 ? 1.389 -14.965 -23.855 1.00 45.50 157 ASP A C 1
ATOM 1296 O O . ASP A 1 157 ? 0.979 -14.314 -24.816 1.00 45.50 157 ASP A O 1
ATOM 1300 N N . CYS A 1 158 ? 0.520 -15.409 -22.946 1.00 51.12 158 CYS A N 1
ATOM 1301 C CA . CYS A 1 158 ? -0.934 -15.331 -23.083 1.00 51.12 158 CYS A CA 1
ATOM 1302 C C . CYS A 1 158 ? -1.594 -14.128 -22.374 1.00 51.12 158 CYS A C 1
ATOM 1304 O O . CYS A 1 158 ? -2.742 -13.802 -22.677 1.00 51.12 158 CYS A O 1
ATOM 1306 N N . LEU A 1 159 ? -0.920 -13.443 -21.437 1.00 49.81 159 LEU A N 1
ATOM 1307 C CA . LEU A 1 159 ? -1.540 -12.375 -20.616 1.00 49.81 159 LEU A CA 1
ATOM 1308 C C . LEU A 1 159 ? -1.281 -10.940 -21.111 1.00 49.81 159 LEU A C 1
ATOM 1310 O O . LEU A 1 159 ? -1.954 -10.001 -20.673 1.00 49.81 159 LEU A O 1
ATOM 1314 N N . TYR A 1 160 ? -0.348 -10.754 -22.045 1.00 56.44 160 TYR A N 1
ATOM 1315 C CA . TYR A 1 160 ? 0.034 -9.434 -22.562 1.00 56.44 160 TYR A CA 1
ATOM 1316 C C . TYR A 1 160 ? -1.072 -8.721 -23.384 1.00 56.44 160 TYR A C 1
ATOM 1318 O O . TYR A 1 160 ? -1.264 -7.509 -23.209 1.00 56.44 160 TYR A O 1
ATOM 1326 N N . PRO A 1 161 ? -1.874 -9.420 -24.221 1.00 51.44 161 PRO A N 1
ATOM 1327 C CA . PRO A 1 161 ? -2.940 -8.780 -25.006 1.00 51.44 161 PRO A CA 1
ATOM 1328 C C . PRO A 1 161 ? -4.139 -8.283 -24.177 1.00 51.44 161 PRO A C 1
ATOM 1330 O O . PRO A 1 161 ? -4.841 -7.357 -24.585 1.00 51.44 161 PRO A O 1
ATOM 1333 N N . LEU A 1 162 ? -4.381 -8.862 -22.995 1.00 51.19 162 LEU A N 1
ATOM 1334 C CA . LEU A 1 162 ? -5.515 -8.480 -22.141 1.00 51.19 162 LEU A CA 1
ATOM 1335 C C . LEU A 1 162 ? -5.248 -7.194 -21.341 1.00 51.19 162 LEU A C 1
ATOM 1337 O O . LEU A 1 162 ? -6.178 -6.445 -21.041 1.00 51.19 162 LEU A O 1
ATOM 1341 N N . LEU A 1 163 ? -3.983 -6.886 -21.040 1.00 51.47 163 LEU A N 1
ATOM 1342 C CA . LEU A 1 163 ? -3.602 -5.686 -20.280 1.00 51.47 163 LEU A CA 1
ATOM 1343 C C . LEU A 1 163 ? -3.488 -4.434 -21.151 1.00 51.47 163 LEU A C 1
ATOM 1345 O O . LEU A 1 163 ? -3.839 -3.336 -20.714 1.00 51.47 163 LEU A O 1
ATOM 1349 N N . SER A 1 164 ? -3.087 -4.603 -22.409 1.00 50.69 164 SER A N 1
ATOM 1350 C CA . SER A 1 164 ? -3.095 -3.529 -23.407 1.00 50.69 164 SER A CA 1
ATOM 1351 C C . SER A 1 164 ? -4.523 -3.060 -23.736 1.00 50.69 164 SER A C 1
ATOM 1353 O O . SER A 1 164 ? -4.734 -1.880 -24.019 1.00 50.69 164 SER A O 1
ATOM 1355 N N . HIS A 1 165 ? -5.532 -3.927 -23.591 1.00 45.28 165 HIS A N 1
ATOM 1356 C CA . HIS A 1 165 ? -6.939 -3.547 -23.762 1.00 45.28 165 HIS A CA 1
ATOM 1357 C C . HIS A 1 165 ? -7.473 -2.626 -22.651 1.00 45.28 165 HIS A C 1
ATOM 1359 O O . HIS A 1 165 ? -8.215 -1.687 -22.947 1.00 45.28 165 HIS A O 1
ATOM 1365 N N . HIS A 1 166 ? -7.065 -2.813 -21.390 1.00 43.28 166 HIS A N 1
ATOM 1366 C CA . HIS A 1 166 ? -7.567 -1.986 -20.282 1.00 43.28 166 HIS A CA 1
ATOM 1367 C C . HIS A 1 166 ? -6.985 -0.557 -20.291 1.00 43.28 166 HIS A C 1
ATOM 1369 O O . HIS A 1 166 ? -7.667 0.394 -19.907 1.00 43.28 166 HIS A O 1
ATOM 1375 N N . GLN A 1 167 ? -5.755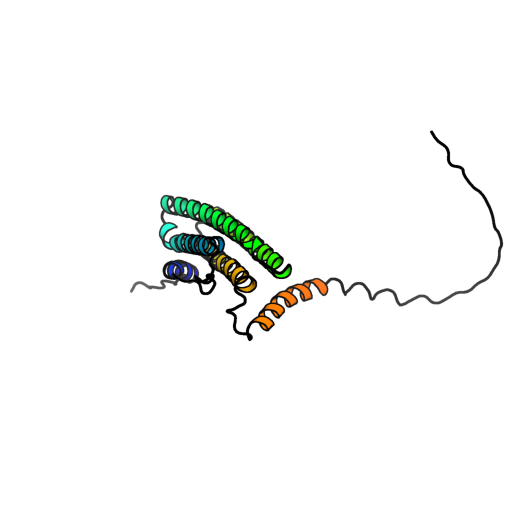 -0.361 -20.785 1.00 43.19 167 GLN A N 1
ATOM 1376 C CA . GLN A 1 167 ? -5.204 0.987 -21.009 1.00 43.19 167 GLN A CA 1
ATOM 1377 C C . GLN A 1 167 ? -5.819 1.688 -22.232 1.00 43.19 167 GLN A C 1
ATOM 1379 O O . GLN A 1 167 ? -5.931 2.917 -22.237 1.00 43.19 167 GLN A O 1
ATOM 1384 N N . ASN A 1 168 ? -6.271 0.935 -23.241 1.00 41.12 168 ASN A N 1
ATOM 1385 C CA . ASN A 1 168 ? -6.952 1.509 -24.404 1.00 41.12 168 ASN A CA 1
ATOM 1386 C C . ASN A 1 168 ? -8.392 1.950 -24.094 1.00 41.12 168 ASN A C 1
ATOM 1388 O O . ASN A 1 168 ? -8.837 2.976 -24.606 1.00 41.12 168 ASN A O 1
ATOM 1392 N N . GLN A 1 169 ? -9.106 1.261 -23.199 1.00 40.31 169 GLN A N 1
ATOM 1393 C CA . GLN A 1 169 ? -10.469 1.657 -22.806 1.00 40.31 169 GLN A CA 1
ATOM 1394 C C . GLN A 1 169 ? -10.516 3.040 -22.125 1.00 40.31 169 GLN A C 1
ATOM 1396 O O . GLN A 1 169 ? -11.423 3.831 -22.395 1.00 40.31 169 GLN A O 1
ATOM 1401 N N . SER A 1 170 ? -9.486 3.409 -21.356 1.00 40.31 170 SER A N 1
ATOM 1402 C CA . SER A 1 170 ? -9.350 4.756 -20.774 1.00 40.31 170 SER A CA 1
ATOM 1403 C C . SER A 1 170 ? -9.058 5.852 -21.815 1.00 40.31 170 SER A C 1
ATOM 1405 O O . SER A 1 170 ? -9.412 7.016 -21.601 1.00 40.31 170 SER A O 1
ATOM 1407 N N . ARG A 1 171 ? -8.450 5.503 -22.963 1.00 41.69 171 ARG A N 1
ATOM 1408 C CA . ARG A 1 171 ? -8.241 6.427 -24.097 1.00 41.69 171 ARG A CA 1
ATOM 1409 C C . ARG A 1 171 ? -9.501 6.620 -24.941 1.00 41.69 171 ARG A C 1
ATOM 1411 O O . ARG A 1 171 ? -9.723 7.721 -25.441 1.00 41.69 171 ARG A O 1
ATOM 1418 N N . ILE A 1 172 ? -10.353 5.601 -25.076 1.00 38.47 172 ILE A N 1
ATOM 1419 C CA . ILE A 1 172 ? -11.583 5.693 -25.887 1.00 38.47 172 ILE A CA 1
ATOM 1420 C C . ILE A 1 172 ? -12.618 6.621 -25.225 1.00 38.47 172 ILE A C 1
ATOM 1422 O O . ILE A 1 172 ? -13.237 7.446 -25.898 1.00 38.47 172 ILE A O 1
ATOM 1426 N N . ILE A 1 173 ? -12.732 6.606 -23.892 1.00 37.94 173 ILE A N 1
ATOM 1427 C CA . ILE A 1 173 ? -13.663 7.501 -23.172 1.00 37.94 173 ILE A CA 1
ATOM 1428 C C . ILE A 1 173 ? -13.209 8.978 -23.227 1.00 37.94 173 ILE A C 1
ATOM 1430 O O . ILE A 1 173 ? -14.038 9.890 -23.162 1.00 37.94 173 ILE A O 1
ATOM 1434 N N . SER A 1 174 ? -11.908 9.241 -23.392 1.00 36.00 174 SER A N 1
ATOM 1435 C CA . SER A 1 174 ? -11.355 10.601 -23.505 1.00 36.00 174 SER A CA 1
ATOM 1436 C C . SER A 1 174 ? -11.307 11.136 -24.946 1.00 36.00 174 SER A C 1
ATOM 1438 O O . SER A 1 174 ? -11.337 12.351 -25.135 1.00 36.00 174 SER A O 1
ATOM 1440 N N . SER A 1 175 ? -11.339 10.270 -25.964 1.00 32.38 175 SER A N 1
ATOM 1441 C CA . SER A 1 175 ? -11.402 10.672 -27.382 1.00 32.38 175 SER A CA 1
ATOM 1442 C C . SER A 1 175 ? -12.834 10.848 -27.912 1.00 32.38 175 SER A C 1
ATOM 1444 O O . SER A 1 175 ? -13.051 11.654 -28.818 1.00 32.38 175 SER A O 1
ATOM 1446 N N . SER A 1 176 ? -13.846 10.233 -27.284 1.00 29.75 176 SER A N 1
ATOM 1447 C CA . SER A 1 176 ? -15.253 10.448 -27.670 1.00 29.75 176 SER A CA 1
ATOM 1448 C C . SER A 1 176 ? -15.782 11.861 -27.366 1.00 29.75 176 SER A C 1
ATOM 1450 O O . SER A 1 176 ? -16.790 12.262 -27.945 1.00 29.75 176 SER A O 1
ATOM 1452 N N . ARG A 1 177 ? -15.120 12.646 -26.499 1.00 35.03 177 ARG A N 1
ATOM 1453 C CA . ARG A 1 177 ? -15.524 14.039 -26.205 1.00 35.03 177 ARG A CA 1
ATOM 1454 C C . ARG A 1 177 ? -14.971 15.082 -27.179 1.00 35.03 177 ARG A C 1
ATOM 1456 O O . ARG A 1 177 ? -15.459 16.205 -27.171 1.00 35.03 177 ARG A O 1
ATOM 1463 N N . TYR A 1 178 ? -14.031 14.715 -28.051 1.00 33.03 178 TYR A N 1
ATOM 1464 C CA . TYR A 1 178 ? -13.462 15.630 -29.052 1.00 33.03 178 TYR A CA 1
ATOM 1465 C C . TYR A 1 178 ? -13.948 15.382 -30.490 1.00 33.03 178 TYR A C 1
ATOM 1467 O O . TYR A 1 178 ? -13.627 16.171 -31.370 1.00 33.03 178 TYR A O 1
ATOM 1475 N N . SER A 1 179 ? -14.772 14.355 -30.742 1.00 33.41 179 SER A N 1
ATOM 1476 C CA . SER A 1 179 ? -15.343 14.082 -32.081 1.00 33.41 179 SER A CA 1
ATOM 1477 C C . SER A 1 179 ? -16.799 14.533 -32.276 1.00 33.41 179 SER A C 1
ATOM 1479 O O . SER A 1 179 ? -17.400 14.211 -33.292 1.00 33.41 179 SER A O 1
ATOM 1481 N N . SER A 1 180 ? -17.384 15.299 -31.347 1.00 36.72 180 SER A N 1
ATOM 1482 C CA . SER A 1 180 ? -18.769 15.797 -31.492 1.00 36.72 180 SER A CA 1
ATOM 1483 C C . SER A 1 180 ? -18.886 17.258 -31.950 1.00 36.72 180 SER A C 1
ATOM 1485 O O . SER A 1 180 ? -19.973 17.812 -31.863 1.00 36.72 180 SER A O 1
ATOM 1487 N N . ASN A 1 181 ? -17.816 17.899 -32.446 1.00 33.72 181 ASN A N 1
ATOM 1488 C CA . ASN A 1 181 ? -17.871 19.329 -32.801 1.00 33.72 181 ASN A CA 1
ATOM 1489 C C . ASN A 1 181 ? -17.428 19.691 -34.231 1.00 33.72 181 ASN A C 1
ATOM 1491 O O . ASN A 1 181 ? -17.120 20.847 -34.497 1.00 33.72 181 ASN A O 1
ATOM 1495 N N . SER A 1 182 ? -17.412 18.734 -35.163 1.00 34.88 182 SER A N 1
ATOM 1496 C CA . SER A 1 182 ? -17.045 18.982 -36.571 1.00 34.88 182 SER A CA 1
ATOM 1497 C C . SER A 1 182 ? -18.174 18.777 -37.590 1.00 34.88 182 SER A C 1
ATOM 1499 O O . SER A 1 182 ? -17.925 18.890 -38.782 1.00 34.88 182 SER A O 1
ATOM 1501 N N . ASN A 1 183 ? -19.424 18.573 -37.159 1.00 35.06 183 ASN A N 1
ATOM 1502 C CA . ASN A 1 183 ? -20.578 18.472 -38.062 1.00 35.06 183 ASN A CA 1
ATOM 1503 C C . ASN A 1 183 ? -21.696 19.445 -37.668 1.00 35.06 183 ASN A C 1
ATOM 1505 O O . ASN A 1 183 ? -22.763 19.032 -37.230 1.00 35.06 183 ASN A O 1
ATOM 1509 N N . GLN A 1 184 ? -21.456 20.748 -37.826 1.00 36.59 184 GLN A N 1
ATOM 1510 C CA . GLN A 1 184 ? -22.525 21.753 -37.901 1.00 36.59 184 GLN A CA 1
ATOM 1511 C C . GLN A 1 184 ? -22.047 23.002 -38.659 1.00 36.59 184 GLN A C 1
ATOM 1513 O O . GLN A 1 184 ? -22.018 24.109 -38.137 1.00 36.59 184 GLN A O 1
ATOM 1518 N N . GLN A 1 185 ? -21.651 22.839 -39.923 1.00 33.88 185 GLN A N 1
ATOM 1519 C CA . GLN A 1 185 ? -21.616 23.974 -40.851 1.00 33.88 185 GLN A CA 1
ATOM 1520 C C . GLN A 1 185 ? -21.791 23.511 -42.296 1.00 33.88 185 GLN A C 1
ATOM 1522 O O . GLN A 1 185 ? -20.903 23.590 -43.135 1.00 33.88 185 GLN A O 1
ATOM 1527 N N . SER A 1 186 ? -22.965 22.959 -42.584 1.00 38.53 186 SER A N 1
ATOM 1528 C CA . SER A 1 186 ? -23.454 22.762 -43.948 1.00 38.53 186 SER A CA 1
ATOM 1529 C C . SER A 1 186 ? -24.971 22.669 -43.901 1.00 38.53 186 SER A C 1
ATOM 1531 O O . SER A 1 186 ? -25.515 21.577 -43.818 1.00 38.53 186 SER A O 1
ATOM 1533 N N . HIS A 1 187 ? -25.646 23.820 -43.857 1.00 33.91 187 HIS A N 1
ATOM 1534 C CA . HIS A 1 187 ? -26.868 24.078 -44.622 1.00 33.91 187 HIS A CA 1
ATOM 1535 C C . HIS A 1 187 ? -27.397 25.497 -44.370 1.00 33.91 187 HIS A C 1
ATOM 1537 O O . HIS A 1 187 ? -27.424 25.964 -43.236 1.00 33.91 187 HIS A O 1
ATOM 1543 N N . ASN A 1 188 ? -27.891 26.098 -45.459 1.00 30.88 188 ASN A N 1
ATOM 1544 C CA . ASN A 1 188 ? -28.530 27.413 -45.605 1.00 30.88 188 ASN A CA 1
ATOM 1545 C C . ASN A 1 188 ? -27.506 28.565 -45.652 1.00 30.88 188 ASN A C 1
ATOM 1547 O O . ASN A 1 188 ? -26.737 28.755 -44.727 1.00 30.88 188 ASN A O 1
ATOM 1551 N N . ILE A 1 189 ? -27.405 29.379 -46.704 1.00 33.31 189 ILE A N 1
ATOM 1552 C CA . ILE A 1 189 ? -28.485 30.046 -47.438 1.00 33.31 189 ILE A CA 1
ATOM 1553 C C . ILE A 1 189 ? -28.063 30.255 -48.903 1.00 33.31 189 ILE A C 1
ATOM 1555 O O . ILE A 1 189 ? -26.939 30.646 -49.210 1.00 33.31 189 ILE A O 1
ATOM 1559 N N . ARG A 1 190 ? -29.006 29.979 -49.805 1.00 34.19 190 ARG A N 1
ATOM 1560 C CA . ARG A 1 190 ? -28.981 30.294 -51.236 1.00 34.19 190 ARG A CA 1
ATOM 1561 C C . ARG A 1 190 ? -29.744 31.610 -51.443 1.00 34.19 190 ARG A C 1
ATOM 1563 O O . ARG A 1 190 ? -30.710 31.839 -50.725 1.00 34.19 190 ARG A O 1
ATOM 1570 N N . GLN A 1 191 ? -29.403 32.319 -52.526 1.00 32.38 191 GLN A N 1
ATOM 1571 C CA . GLN A 1 191 ? -30.005 33.564 -53.053 1.00 32.38 191 GLN A CA 1
ATOM 1572 C C . GLN A 1 191 ? -29.412 34.826 -52.394 1.00 32.38 191 GLN A C 1
ATOM 1574 O O . GLN A 1 191 ? -29.257 34.866 -51.186 1.00 32.38 191 GLN A O 1
ATOM 1579 N N . SER A 1 192 ? -28.976 35.866 -53.106 1.00 30.11 192 SER A N 1
ATOM 1580 C CA . SER A 1 192 ? -29.416 36.390 -54.403 1.00 30.11 192 SER A CA 1
ATOM 1581 C C . SER A 1 192 ? -28.387 37.393 -54.959 1.00 30.11 192 SER A C 1
ATOM 1583 O O . SER A 1 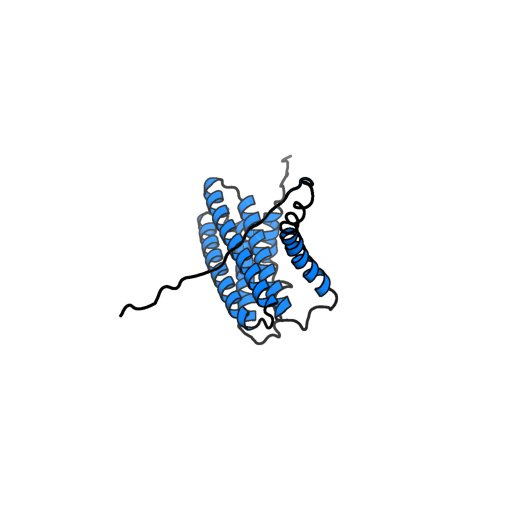192 ? -27.833 38.187 -54.211 1.00 30.11 192 SER A O 1
ATOM 1585 N N . SER A 1 193 ? -28.165 37.319 -56.277 1.00 32.09 193 SER A N 1
ATOM 1586 C CA . SER A 1 193 ? -27.921 38.406 -57.247 1.00 32.09 193 SER A CA 1
ATOM 1587 C C . SER A 1 193 ? -27.245 39.724 -56.821 1.00 32.09 193 SER A C 1
ATOM 1589 O O . SER A 1 193 ? -27.773 40.466 -56.000 1.00 32.09 193 SER A O 1
ATOM 1591 N N . SER A 1 194 ? -26.241 40.120 -57.616 1.00 31.48 194 SER A N 1
ATOM 1592 C CA . SER A 1 194 ? -26.245 41.320 -58.484 1.00 31.48 194 SER A CA 1
ATOM 1593 C C . SER A 1 194 ? -24.954 42.161 -58.433 1.00 31.48 194 SER A C 1
ATOM 1595 O O . SER A 1 194 ? -24.572 42.712 -57.412 1.00 31.48 194 SER A O 1
ATOM 1597 N N . SER A 1 195 ? -24.319 42.227 -59.610 1.00 31.66 195 SER A N 1
ATOM 1598 C CA . SER A 1 195 ? -23.726 43.400 -60.272 1.00 31.66 195 SER A CA 1
ATOM 1599 C C . SER A 1 195 ? -22.689 44.306 -59.581 1.00 31.66 195 SER A C 1
ATOM 1601 O O . SER A 1 195 ? -22.970 45.011 -58.622 1.00 31.66 195 SER A O 1
ATOM 1603 N N . SER A 1 196 ? -21.589 44.450 -60.331 1.00 31.66 196 SER A N 1
ATOM 1604 C CA . SER A 1 196 ? -20.947 45.713 -60.734 1.00 31.66 196 SER A CA 1
ATOM 1605 C C . SER A 1 196 ? -19.703 46.202 -59.987 1.00 31.66 196 SER A C 1
ATOM 1607 O O . SER A 1 196 ? -19.759 46.696 -58.872 1.00 31.66 196 SER A O 1
ATOM 1609 N N . SER A 1 197 ? -18.625 46.200 -60.781 1.00 32.75 197 SER A N 1
ATOM 1610 C CA . SER A 1 197 ? -17.727 47.328 -61.059 1.00 32.75 197 SER A CA 1
ATOM 1611 C C . SER A 1 197 ? -16.778 47.842 -59.979 1.00 32.75 197 SER A C 1
ATOM 1613 O O . SER A 1 197 ? -17.187 48.351 -58.946 1.00 32.75 197 SER A O 1
ATOM 1615 N N . GLY A 1 198 ? -15.504 47.934 -60.378 1.00 31.81 198 GLY A N 1
ATOM 1616 C CA . GLY A 1 198 ? -14.709 49.132 -60.099 1.00 31.81 198 GLY A CA 1
ATOM 1617 C C . GLY A 1 198 ? -13.358 48.902 -59.429 1.00 31.81 198 GLY A C 1
ATOM 1618 O O . GLY A 1 198 ? -13.266 48.874 -58.213 1.00 31.81 198 GLY A O 1
ATOM 1619 N N . ASN A 1 199 ? -12.312 48.808 -60.255 1.00 33.69 199 ASN A N 1
ATOM 1620 C CA . ASN A 1 199 ? -11.116 49.660 -60.215 1.00 33.69 199 ASN A CA 1
ATOM 1621 C C . ASN A 1 199 ? -10.589 50.161 -58.850 1.00 33.69 199 ASN A C 1
ATOM 1623 O O . ASN A 1 199 ? -11.193 51.039 -58.245 1.00 33.69 199 ASN A O 1
ATOM 1627 N N . ASN A 1 200 ? -9.357 49.769 -58.493 1.00 34.31 200 ASN A N 1
ATOM 1628 C CA . ASN A 1 200 ? -8.151 50.630 -58.513 1.00 34.31 200 ASN A CA 1
ATOM 1629 C C . ASN A 1 200 ? -7.078 50.209 -57.480 1.00 34.31 200 ASN A C 1
ATOM 1631 O O . ASN A 1 200 ? -7.324 50.076 -56.287 1.00 34.31 200 ASN A O 1
ATOM 1635 N N . ARG A 1 201 ? -5.849 50.062 -57.989 1.00 33.88 201 ARG A N 1
ATOM 1636 C CA . ARG A 1 201 ? -4.537 50.189 -57.305 1.00 33.88 201 ARG A CA 1
ATOM 1637 C C . ARG A 1 201 ? -4.294 51.686 -56.934 1.00 33.88 201 ARG A C 1
ATOM 1639 O O . ARG A 1 201 ? -5.100 52.497 -57.388 1.00 33.88 201 ARG A O 1
ATOM 1646 N N . PRO A 1 202 ? -3.138 52.150 -56.385 1.00 50.53 202 PRO A N 1
ATOM 1647 C CA . PRO A 1 202 ? -2.041 51.550 -55.588 1.00 50.53 202 PRO A CA 1
ATOM 1648 C C . PRO A 1 202 ? -1.582 52.450 -54.381 1.00 50.53 202 PRO A C 1
ATOM 1650 O O . PRO A 1 202 ? -2.161 53.500 -54.130 1.00 50.53 202 PRO A O 1
ATOM 1653 N N . THR A 1 203 ? -0.428 52.106 -53.766 1.00 37.50 203 THR A N 1
ATOM 1654 C CA . THR A 1 203 ? 0.502 52.937 -52.930 1.00 37.50 203 THR A CA 1
ATOM 1655 C C . THR A 1 203 ? 0.086 53.144 -51.458 1.00 37.50 203 THR A C 1
ATOM 1657 O O . THR A 1 203 ? -1.094 53.122 -51.163 1.00 37.50 203 THR A O 1
ATOM 1660 N N . SER A 1 204 ? 0.947 53.278 -50.440 1.00 38.59 204 SER A N 1
ATOM 1661 C CA . SER A 1 204 ? 2.351 53.698 -50.338 1.00 38.59 204 SER A CA 1
ATOM 1662 C C . SER A 1 204 ? 2.984 53.192 -49.021 1.00 38.59 204 SER A C 1
ATOM 1664 O O . SER A 1 204 ? 2.295 52.866 -48.059 1.00 38.59 204 SER A O 1
ATOM 1666 N N . SER A 1 205 ? 4.311 53.164 -49.043 1.00 40.03 205 SER A N 1
ATOM 1667 C CA . SER A 1 205 ? 5.355 52.879 -48.051 1.00 40.03 205 SER A CA 1
ATOM 1668 C C . SER A 1 205 ? 5.431 53.785 -46.810 1.00 40.03 205 SER A C 1
ATOM 1670 O O . SER A 1 205 ? 5.202 54.983 -46.938 1.00 40.03 205 SER A O 1
ATOM 1672 N N . TYR A 1 206 ? 5.936 53.223 -45.698 1.00 43.34 206 TYR A N 1
ATOM 1673 C CA . TYR A 1 206 ? 6.667 53.892 -44.595 1.00 43.34 206 TYR A CA 1
ATOM 1674 C C . TYR A 1 206 ? 7.688 52.853 -44.066 1.00 43.34 206 TYR A C 1
ATOM 1676 O O . TYR A 1 206 ? 7.284 51.760 -43.677 1.00 43.34 206 TYR A O 1
ATOM 1684 N N . GLU A 1 207 ? 8.983 52.928 -44.373 1.00 41.88 207 GLU A N 1
ATOM 1685 C CA . GLU A 1 207 ? 10.052 53.758 -43.784 1.00 41.88 207 GLU A CA 1
ATOM 1686 C C . GLU A 1 207 ? 10.376 53.410 -42.314 1.00 41.88 207 GLU A C 1
ATOM 1688 O O . GLU A 1 207 ? 9.624 53.690 -41.386 1.00 41.88 207 GLU A O 1
ATOM 1693 N N . THR A 1 208 ? 11.521 52.742 -42.142 1.00 44.97 208 THR A N 1
ATOM 1694 C CA . THR A 1 208 ? 12.157 52.330 -40.886 1.00 44.97 208 THR A CA 1
ATOM 1695 C C . THR A 1 208 ? 13.313 53.266 -40.556 1.00 44.97 208 THR A C 1
ATOM 1697 O O . THR A 1 208 ? 14.184 53.467 -41.400 1.00 44.97 208 THR A O 1
ATOM 1700 N N . GLY A 1 209 ? 13.394 53.728 -39.310 1.00 43.81 209 GLY A N 1
ATOM 1701 C CA . GLY A 1 209 ? 14.614 54.327 -38.779 1.00 43.81 209 GLY A CA 1
ATOM 1702 C C . GLY A 1 209 ? 14.416 54.943 -37.403 1.00 43.81 209 GLY A C 1
ATOM 1703 O O . GLY A 1 209 ? 13.991 56.085 -37.318 1.00 43.81 209 GLY A O 1
ATOM 1704 N N . TYR A 1 210 ? 14.774 54.213 -36.345 1.00 46.66 210 TYR A N 1
ATOM 1705 C CA . TYR A 1 210 ? 15.246 54.824 -35.106 1.00 46.66 210 TYR A CA 1
ATOM 1706 C C . TYR A 1 210 ? 16.409 54.009 -34.536 1.00 46.66 210 TYR A C 1
ATOM 1708 O O . TYR A 1 210 ? 16.383 52.779 -34.516 1.00 46.66 210 TYR A O 1
ATOM 1716 N N . THR A 1 211 ? 17.419 54.800 -34.187 1.00 57.12 211 THR A N 1
ATOM 1717 C CA . THR A 1 211 ? 18.667 54.587 -33.444 1.00 57.12 211 THR A CA 1
ATOM 1718 C C . THR A 1 211 ? 18.626 53.574 -32.316 1.00 57.12 211 THR A C 1
ATOM 1720 O O . THR A 1 211 ? 17.625 53.595 -31.565 1.00 57.12 211 THR A O 1
#

Radius of gyration: 29.5 Å; chains: 1; bounding box: 51×72×85 Å

Sequence (211 aa):
MPSLSSTINMNELTLKLEKYCDKSSYFISSSRSEQEFHELNIRSKNLKRILSRIPDDINEKREFLETIKEIASAIKKTLDSVSNTYQYFKTADGRQALENEKKEFIKYSKNFSNTLKAYFRDSKRDDVYIAANHLLVQTDYLLRTIKLYCETDTLDDCLYPLLSHHQNQSRIISSSRYSSNSNQQSHNIRQSSSSSSGNNRPTSSYETGYT

pLDDT: mean 77.2, std 25.38, range [29.75, 98.62]

Foldseek 3Di:
DDDPPVVDLPLLVVLLVLLVCPDDPLQADPPDPDVLSVQLNVLLSQLSNLLSCCSVQVVPPVSNVVSVVSNVVSLVSNLVSLVVLLVQQPDPVLNVQLVVLSVQLVVLVVLLVVLVVVCVPPVDSSSNSVSSVSNNVSSSSNSNSSCVRRVVVPDDPPCVVVVVVVVVVVVVVVVVVVPPPDPDDDDDDDDDDDDDDDDDDDDDDDDDDDD